Protein 7R0T (pdb70)

Organism: NCBI:txid1298530

B-factor: mean 62.27, std 11.86, range [32.21, 149.88]

InterPro domains:
  IPR001098 DNA-directed DNA polymerase, family A, palm domain [PF00476] (301-713)
  IPR001098 DNA-directed DNA polymerase, family A, palm domain [SM00482] (461-692)
  IPR002298 DNA polymerase A [PR00868] (421-443)
  IPR002298 DNA polymerase A [PR00868] (475-498)
  IPR002298 DNA polymerase A [PR00868] (505-518)
  IPR002298 DNA polymerase A [PR00868] (573-584)
  IPR002298 DNA polymerase A [PR00868] (645-661)
  IPR002298 DNA polymerase A [PR00868] (675-688)
  IPR002298 DNA polymerase A [PTHR10133] (17-724)
  IPR002562 3'-5' exonuclease domain [PF01612] (9-146)
  IPR002562 3'-5' exonuclease domain [SM00474] (3-210)
  IPR012337 Ribonuclease H-like superfamily [SSF53098] (7-282)
  IPR036397 Ribonuclease H superfamily [G3DSA:3.30.420.10] (2-286)
  IPR043502 DNA/RNA polymerase superfamily [SSF56672] (268-709)

Structure (mmCIF, N/CA/C/O backbone):
data_7R0T
#
_entry.id   7R0T
#
_cell.length_a   42.279
_cell.length_b   54.11
_cell.length_c   171.732
_cell.angle_alpha   90
_cell.angle_beta   90
_cell.angle_gamma   90
#
_symmetry.space_group_name_H-M   'P 21 2 21'
#
loop_
_entity.id
_entity.type
_entity.pdbx_description
1 polymer 'Exonuclease ExnV1'
2 non-polymer "THYMIDINE-5'-PHOSPHATE"
3 non-polymer 'MAGNESIUM ION'
4 non-polymer 'TERBIUM(III) ION'
5 non-polymer 'CHLORIDE ION'
6 water water
#
loop_
_atom_site.group_PDB
_atom_site.id
_atom_site.type_symbol
_atom_site.label_atom_id
_atom_site.label_alt_id
_atom_site.label_comp_id
_atom_site.label_asym_id
_atom_site.label_entity_id
_atom_site.label_seq_id
_atom_site.pdbx_PDB_ins_code
_atom_site.Cartn_x
_atom_site.Cartn_y
_atom_site.Cartn_z
_atom_site.occupancy
_atom_site.B_iso_or_equiv
_atom_site.auth_seq_id
_atom_site.auth_comp_id
_atom_site.auth_asym_id
_atom_site.auth_atom_id
_atom_site.pdbx_PDB_model_num
ATOM 1 N N . HIS A 1 1 ? 13.96 25.893 130.802 1 83.76 0 HIS A N 1
ATOM 2 C CA . HIS A 1 1 ? 13.047 25.13 131.645 1 84.38 0 HIS A CA 1
ATOM 3 C C . HIS A 1 1 ? 12.338 23.977 130.893 1 84.89 0 HIS A C 1
ATOM 4 O O . HIS A 1 1 ? 12.332 23.941 129.662 1 85.14 0 HIS A O 1
ATOM 6 N N . HIS A 1 2 ? 11.76 23.023 131.643 1 84.58 1 HIS A N 1
ATOM 7 C CA . HIS A 1 2 ? 11.072 21.879 131.059 1 84.65 1 HIS A CA 1
ATOM 8 C C . HIS A 1 2 ? 9.937 21.435 131.973 1 84.19 1 HIS A C 1
ATOM 9 O O . HIS A 1 2 ? 10.167 21.265 133.156 1 83.99 1 HIS A O 1
ATOM 11 N N . HIS A 1 3 ? 8.72 21.243 131.44 1 83.97 2 HIS A N 1
ATOM 12 C CA . HIS A 1 3 ? 7.608 20.748 132.252 1 83.97 2 HIS A CA 1
ATOM 13 C C . HIS A 1 3 ? 7.415 19.251 131.936 1 83.45 2 HIS A C 1
ATOM 14 O O . HIS A 1 3 ? 7.168 18.889 130.781 1 83.24 2 HIS A O 1
ATOM 16 N N . HIS A 1 4 ? 7.585 18.383 132.942 1 82.76 3 HIS A N 1
ATOM 17 C CA . HIS A 1 4 ? 7.433 16.946 132.731 1 82.63 3 HIS A CA 1
ATOM 18 C C . HIS A 1 4 ? 6.395 16.354 133.69 1 82.88 3 HIS A C 1
ATOM 19 O O . HIS A 1 4 ? 6.701 16.108 134.865 1 83.67 3 HIS A O 1
ATOM 21 N N . HIS A 1 5 ? 5.148 16.175 133.193 1 81.93 4 HIS A N 1
ATOM 22 C CA . HIS A 1 5 ? 4.003 15.615 133.93 1 81.08 4 HIS A CA 1
ATOM 23 C C . HIS A 1 5 ? 3.663 16.342 135.254 1 79.75 4 HIS A C 1
ATOM 24 O O . HIS A 1 5 ? 3.802 15.754 136.341 1 80.76 4 HIS A O 1
ATOM 26 N N . HIS A 1 6 ? 3.219 17.621 135.165 1 77.07 5 HIS A N 1
ATOM 27 C CA . HIS A 1 6 ? 2.817 18.439 136.329 1 74.42 5 HIS A CA 1
ATOM 28 C C . HIS A 1 6 ? 3.975 19.096 137.094 1 71.16 5 HIS A C 1
ATOM 29 O O . HIS A 1 6 ? 3.712 19.981 137.9 1 72.04 5 HIS A O 1
ATOM 31 N N . ARG A 1 7 ? 5.229 18.692 136.86 1 67.35 6 ARG A N 1
ATOM 32 C CA . ARG A 1 7 ? 6.372 19.292 137.536 1 64.16 6 ARG A CA 1
ATOM 33 C C . ARG A 1 7 ? 7.185 20.184 136.615 1 61.94 6 ARG A C 1
ATOM 34 O O . ARG A 1 7 ? 7.548 19.776 135.527 1 61.83 6 ARG A O 1
ATOM 42 N N . GLN A 1 8 ? 7.503 21.385 137.067 1 60.2 7 GLN A N 1
ATOM 43 C CA . GLN A 1 8 ? 8.278 22.349 136.297 1 58.96 7 GLN A CA 1
ATOM 44 C C . GLN A 1 8 ? 9.746 22.327 136.767 1 57.14 7 GLN A C 1
ATOM 45 O O . GLN A 1 8 ? 10.035 22.589 137.939 1 57.43 7 GLN A O 1
ATOM 51 N N . TYR A 1 9 ? 10.665 21.954 135.865 1 54.77 8 TYR A N 1
ATOM 52 C CA . TYR A 1 9 ? 12.098 21.841 136.135 1 52.94 8 TYR A CA 1
ATOM 53 C C . TYR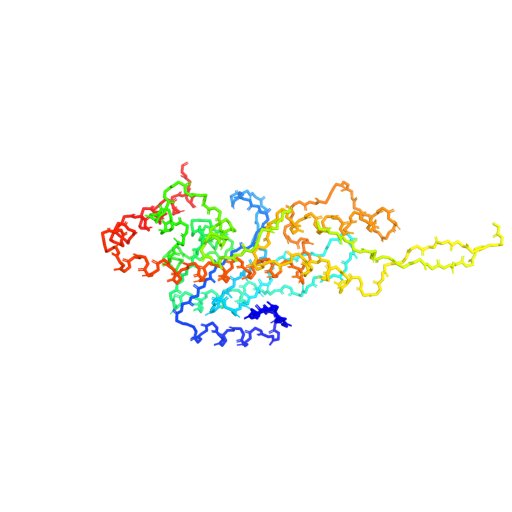 A 1 9 ? 12.808 23.014 135.554 1 52.12 8 TYR A C 1
ATOM 54 O O . TYR A 1 9 ? 12.768 23.197 134.331 1 52.6 8 TYR A O 1
ATOM 63 N N . ASN A 1 10 ? 13.45 23.823 136.39 1 51.02 9 ASN A N 1
ATOM 64 C CA . ASN A 1 10 ? 14.157 24.995 135.873 1 51.33 9 ASN A CA 1
ATOM 65 C C . ASN A 1 10 ? 15.649 24.885 136.042 1 51.93 9 ASN A C 1
ATOM 66 O O . ASN A 1 10 ? 16.129 24.688 137.158 1 52.18 9 ASN A O 1
ATOM 71 N N . LEU A 1 11 ? 16.39 25.064 134.942 1 52.02 10 LEU A N 1
ATOM 72 C CA . LEU A 1 11 ? 17.842 25.077 134.974 1 51.96 10 LEU A CA 1
ATOM 73 C C . LEU A 1 11 ? 18.266 26.54 135.016 1 51.87 10 LEU A C 1
ATOM 74 O O . LEU A 1 11 ? 17.974 27.291 134.095 1 51.34 10 LEU A O 1
ATOM 79 N N . VAL A 1 12 ? 18.863 26.964 136.143 1 51.94 11 VAL A N 1
ATOM 80 C CA . VAL A 1 12 ? 19.248 28.354 136.316 1 52.05 11 VAL A CA 1
ATOM 81 C C . VAL A 1 12 ? 20.543 28.727 135.601 1 52.91 11 VAL A C 1
ATOM 82 O O . VAL A 1 12 ? 21.539 28.018 135.699 1 54.5 11 VAL A O 1
ATOM 86 N N . THR A 1 13 ? 20.535 29.85 134.925 1 51.88 12 THR A N 1
ATOM 87 C CA . THR A 1 13 ? 21.695 30.412 134.265 1 52.9 12 THR A CA 1
ATOM 88 C C . THR A 1 13 ? 21.9 31.824 134.815 1 55.3 12 THR A C 1
ATOM 89 O O . THR A 1 13 ? 21.007 32.349 135.478 1 55.75 12 THR A O 1
ATOM 93 N N . ARG A 1 14 ? 23.011 32.501 134.468 1 57.24 13 ARG A N 1
ATOM 94 C CA . ARG A 1 14 ? 23.247 33.871 134.928 1 59.98 13 ARG A CA 1
ATOM 95 C C . ARG A 1 14 ? 22.08 34.794 134.516 1 59.84 13 ARG A C 1
ATOM 96 O O . ARG A 1 14 ? 21.617 35.586 135.326 1 60.13 13 ARG A O 1
ATOM 104 N N . GLU A 1 15 ? 21.526 34.57 133.305 1 59.55 14 GLU A N 1
ATOM 105 C CA . GLU A 1 15 ? 20.378 35.297 132.776 1 59.3 14 GLU A CA 1
ATOM 106 C C . GLU A 1 15 ? 19.072 35.04 133.557 1 56.89 14 GLU A C 1
ATOM 107 O O . GLU A 1 15 ? 18.338 35.987 133.855 1 56.99 14 GLU A O 1
ATOM 113 N N . SER A 1 16 ? 18.773 33.773 133.865 1 54.54 15 SER A N 1
ATOM 114 C CA . SER A 1 16 ? 17.537 33.428 134.544 1 53.73 15 SER A CA 1
ATOM 115 C C . SER A 1 16 ? 17.602 33.46 136.086 1 53.38 15 SER A C 1
ATOM 116 O O . SER A 1 16 ? 16.567 33.269 136.735 1 53.41 15 SER A O 1
ATOM 119 N N . LEU A 1 17 ? 18.791 33.732 136.665 1 52.49 16 LEU A N 1
ATOM 120 C CA . LEU A 1 17 ? 18.989 33.79 138.112 1 52.01 16 LEU A CA 1
ATOM 121 C C . LEU A 1 17 ? 18.052 34.788 138.804 1 52.39 16 LEU A C 1
ATOM 122 O O . LEU A 1 17 ? 17.411 34.384 139.769 1 52.69 16 LEU A O 1
ATOM 127 N N . PRO A 1 18 ? 17.851 36.043 138.318 1 52.3 17 PRO A N 1
ATOM 128 C CA . PRO A 1 18 ? 16.897 36.937 138.998 1 52.19 17 PRO A CA 1
ATOM 129 C C . PRO A 1 18 ? 15.453 36.41 139.072 1 53.23 17 PRO A C 1
ATOM 130 O O . PRO A 1 18 ? 14.79 36.678 140.064 1 54.59 17 PRO A O 1
ATOM 134 N N . GLN A 1 19 ? 14.986 35.604 138.097 1 52.96 18 GLN A N 1
ATOM 135 C CA . GLN A 1 19 ? 13.636 35.024 138.163 1 52.65 18 GLN A CA 1
ATOM 136 C C . GLN A 1 19 ? 13.575 33.937 139.219 1 51.56 18 GLN A C 1
ATOM 137 O O . GLN A 1 19 ? 12.6 33.872 139.96 1 51.56 18 GLN A O 1
ATOM 143 N N . ALA A 1 20 ? 14.637 33.117 139.327 1 51.12 19 ALA A N 1
ATOM 144 C CA . ALA A 1 20 ? 14.758 32.052 140.329 1 50.68 19 ALA A CA 1
ATOM 145 C C . ALA A 1 20 ? 14.749 32.682 141.712 1 51.15 19 ALA A C 1
ATOM 146 O O . ALA A 1 20 ? 14.031 32.212 142.59 1 51.11 19 ALA A O 1
ATOM 148 N N . LEU A 1 21 ? 15.461 33.806 141.893 1 52.02 20 LEU A N 1
ATOM 149 C CA . LEU A 1 21 ? 15.451 34.513 143.182 1 53.08 20 LEU A CA 1
ATOM 150 C C . LEU A 1 21 ? 14.052 35.062 143.504 1 53.43 20 LEU A C 1
ATOM 151 O O . LEU A 1 21 ? 13.631 35.017 144.657 1 53.1 20 LEU A O 1
ATOM 156 N N . ARG A 1 22 ? 13.314 35.527 142.481 1 53.97 21 ARG A N 1
ATOM 157 C CA . ARG A 1 22 ? 11.943 36.036 142.666 1 54.66 21 ARG A CA 1
ATOM 158 C C . ARG A 1 22 ? 10.99 34.923 143.119 1 55.49 21 ARG A C 1
ATOM 159 O O . ARG A 1 22 ? 10.132 35.166 143.963 1 57.36 21 ARG A O 1
ATOM 167 N N . ARG A 1 23 ? 11.165 33.703 142.605 1 54.42 22 ARG A N 1
ATOM 168 C CA . ARG A 1 23 ? 10.323 32.582 142.996 1 54.26 22 ARG A CA 1
ATOM 169 C C . ARG A 1 23 ? 10.653 32.049 144.402 1 54.15 22 ARG A C 1
ATOM 170 O O . ARG A 1 23 ? 9.743 31.659 145.139 1 53.84 22 ARG A O 1
ATOM 178 N N . ILE A 1 24 ? 11.936 32.047 144.779 1 54.07 23 ILE A N 1
ATOM 179 C CA . ILE A 1 24 ? 12.348 31.634 146.118 1 54.35 23 ILE A CA 1
ATOM 180 C C . ILE A 1 24 ? 11.828 32.651 147.123 1 54.79 23 ILE A C 1
ATOM 181 O O . ILE A 1 24 ? 11.19 32.279 148.099 1 54.49 23 ILE A O 1
ATOM 186 N N . GLU A 1 25 ? 12.04 33.939 146.84 1 55.43 24 GLU A N 1
ATOM 187 C CA . GLU A 1 25 ? 11.594 35.05 147.672 1 56.71 24 GLU A CA 1
ATOM 188 C C . GLU A 1 25 ? 10.084 35.002 147.937 1 58.26 24 GLU A C 1
ATOM 189 O O . GLU A 1 25 ? 9.628 35.399 149.007 1 59.44 24 GLU A O 1
ATOM 195 N N . GLU A 1 26 ? 9.306 34.506 146.973 1 58.75 25 GLU A N 1
ATOM 196 C CA . GLU A 1 26 ? 7.852 34.392 147.089 1 59.51 25 GLU A CA 1
ATOM 197 C C . GLU A 1 26 ? 7.393 33.171 147.909 1 59.51 25 GLU A C 1
ATOM 198 O O . GLU A 1 26 ? 6.24 33.125 148.319 1 59.91 25 GLU A O 1
ATOM 204 N N . ALA A 1 27 ? 8.267 32.183 148.128 1 58.76 26 ALA A N 1
ATOM 205 C CA . ALA A 1 27 ? 7.892 30.961 148.837 1 58.58 26 ALA A CA 1
ATOM 206 C C . ALA A 1 27 ? 7.953 31.036 150.37 1 59.02 26 ALA A C 1
ATOM 207 O O . ALA A 1 27 ? 8.878 31.612 150.941 1 58.99 26 ALA A O 1
ATOM 209 N N . LYS A 1 28 ? 6.944 30.465 151.029 1 59.26 27 LYS A N 1
ATOM 210 C CA . LYS A 1 28 ? 6.904 30.388 152.489 1 60.08 27 LYS A CA 1
ATOM 211 C C . LYS A 1 28 ? 7.676 29.156 153.004 1 58.87 27 LYS A C 1
ATOM 212 O O . LYS 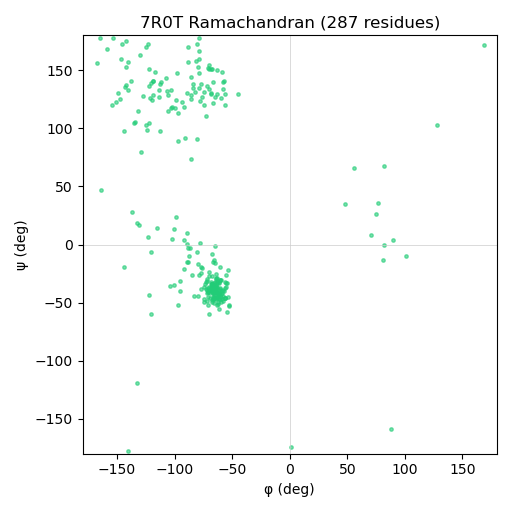A 1 28 ? 8.184 29.175 154.115 1 59.34 27 LYS A O 1
ATOM 218 N N . ARG A 1 29 ? 7.796 28.103 152.192 1 57.92 28 ARG A N 1
ATOM 219 C CA . ARG A 1 29 ? 8.536 26.908 152.577 1 57.09 28 ARG A CA 1
ATOM 220 C C . ARG A 1 29 ? 9.304 26.398 151.385 1 55.02 28 ARG A C 1
ATOM 221 O O . ARG A 1 29 ? 8.742 26.315 150.29 1 55.26 28 ARG A O 1
ATOM 229 N N . ILE A 1 30 ? 10.589 26.069 151.572 1 52.91 29 ILE A N 1
ATOM 230 C CA . ILE A 1 30 ? 11.393 25.534 150.47 1 52 29 ILE A CA 1
ATOM 231 C C . ILE A 1 30 ? 12.119 24.251 150.904 1 51.37 29 ILE A C 1
ATOM 232 O O . ILE A 1 30 ? 12.234 23.962 152.091 1 51.71 29 ILE A O 1
ATOM 237 N N . ALA A 1 31 ? 12.588 23.483 149.936 1 50.21 30 ALA A N 1
ATOM 238 C CA . ALA A 1 31 ? 13.375 22.316 150.184 1 50.3 30 ALA A CA 1
ATOM 239 C C . ALA A 1 31 ? 14.736 22.524 149.528 1 51.04 30 ALA A C 1
ATOM 240 O O . ALA A 1 31 ? 14.838 23.119 148.458 1 51.8 30 ALA A O 1
ATOM 242 N N . LEU A 1 32 ? 15.788 22.09 150.211 1 51.14 31 LEU A N 1
ATOM 243 C CA . LEU A 1 32 ? 17.15 22.189 149.729 1 50.77 31 LEU A CA 1
ATOM 244 C C . LEU A 1 32 ? 17.742 20.806 149.645 1 50.31 31 LEU A C 1
ATOM 245 O O . LEU A 1 32 ? 17.582 19.981 150.554 1 49.62 31 LEU A O 1
ATOM 250 N N . ASP A 1 33 ? 18.481 20.582 148.562 1 49.59 32 ASP A N 1
ATOM 251 C CA . ASP A 1 33 ? 19.196 19.355 148.343 1 49.48 32 ASP A CA 1
ATOM 252 C C . ASP A 1 33 ? 20.525 19.693 147.69 1 50.5 32 ASP A C 1
ATOM 253 O O . ASP A 1 33 ? 20.577 20.517 146.784 1 50.67 32 ASP A O 1
ATOM 258 N N . THR A 1 34 ? 21.603 19.053 148.136 1 50.99 33 THR A N 1
ATOM 259 C CA . THR A 1 34 ? 22.91 19.297 147.553 1 50.93 33 THR A CA 1
ATOM 260 C C . THR A 1 34 ? 23.358 18.149 146.729 1 51.63 33 THR A C 1
ATOM 261 O O . THR A 1 34 ? 23.118 16.988 147.078 1 53.04 33 THR A O 1
ATOM 265 N N . GLU A 1 35 ? 24.031 18.471 145.629 1 50.14 34 GLU A N 1
ATOM 266 C CA . GLU A 1 35 ? 24.643 17.491 144.775 1 49.44 34 GLU A CA 1
ATOM 267 C C . GLU A 1 35 ? 26.135 17.714 144.894 1 49.2 34 GLU A C 1
ATOM 268 O O . GLU A 1 35 ? 26.588 18.854 144.925 1 48.21 34 GLU A O 1
ATOM 274 N N . THR A 1 36 ? 26.884 16.627 145.095 1 49.75 35 THR A N 1
ATOM 275 C CA . THR A 1 36 ? 28.305 16.681 145.425 1 50.76 35 THR A CA 1
ATOM 276 C C . THR A 1 36 ? 29.135 15.573 144.7 1 52.51 35 THR A C 1
ATOM 277 O O . THR A 1 36 ? 28.578 14.793 143.924 1 52.71 35 THR A O 1
ATOM 281 N N . THR A 1 37 ? 30.466 15.503 144.985 1 53 36 THR A N 1
ATOM 282 C CA . THR A 1 37 ? 31.372 14.536 144.401 1 54.27 36 THR A CA 1
ATOM 283 C C . THR A 1 37 ? 31.478 13.225 145.186 1 54.82 36 THR A C 1
ATOM 284 O O . THR A 1 37 ? 32.258 12.37 144.785 1 55.32 36 THR A O 1
ATOM 288 N N . GLY A 1 38 ? 30.756 13.08 146.297 1 54.88 37 GLY A N 1
ATOM 289 C CA . GLY A 1 38 ? 30.827 11.865 147.097 1 55.39 37 GLY A CA 1
ATOM 290 C C . GLY A 1 38 ? 30.177 11.926 148.464 1 56.12 37 GLY A C 1
ATOM 291 O O . GLY A 1 38 ? 29.745 12.988 148.926 1 55.52 37 GLY A O 1
ATOM 292 N N . LEU A 1 39 ? 30.098 10.757 149.116 1 56.86 38 LEU A N 1
ATOM 293 C CA . LEU A 1 39 ? 29.486 10.613 150.428 1 58.5 38 LEU A CA 1
ATOM 294 C C . LEU A 1 39 ? 30.383 11.115 151.566 1 58.92 38 LEU A C 1
ATOM 295 O O . LEU A 1 39 ? 29.867 11.495 152.598 1 58.76 38 LEU A O 1
ATOM 300 N N . GLN A 1 40 ? 31.712 11.149 151.37 1 59.32 39 GLN A N 1
ATOM 301 C CA . GLN A 1 40 ? 32.631 11.634 152.395 1 60.13 39 GLN A CA 1
ATOM 302 C C . GLN A 1 40 ? 32.928 13.157 152.29 1 59.75 39 GLN A C 1
ATOM 303 O O . GLN A 1 40 ? 33.867 13.563 151.614 1 60.08 39 GLN A O 1
ATOM 309 N N . ILE A 1 41 ? 32.145 13.986 153.002 1 58.77 40 ILE A N 1
ATOM 310 C CA . ILE A 1 41 ? 32.281 15.449 153.047 1 58.59 40 ILE A CA 1
ATOM 311 C C . ILE A 1 41 ? 33.676 15.938 153.457 1 59.14 40 ILE A C 1
ATOM 312 O O . ILE A 1 41 ? 34.063 17.035 153.079 1 59.21 40 ILE A O 1
ATOM 317 N N . TYR A 1 42 ? 34.425 15.146 154.22 1 59.74 41 TYR A N 1
ATOM 318 C CA . TYR A 1 42 ? 35.719 15.584 154.743 1 61.16 41 TYR A CA 1
ATOM 319 C C . TYR A 1 42 ? 36.932 15.071 153.99 1 63.38 41 TYR A C 1
ATOM 320 O O . TYR A 1 42 ? 38.051 15.221 154.481 1 64.83 41 TYR A O 1
ATOM 329 N N . LEU A 1 43 ? 36.737 14.51 152.802 1 63.81 42 LEU A N 1
ATOM 330 C CA . LEU A 1 43 ? 37.855 14.054 152 1 64.7 42 LEU A CA 1
ATOM 331 C C . LEU A 1 43 ? 38.393 15.237 151.213 1 64.34 42 LEU A C 1
ATOM 332 O O . LEU A 1 43 ? 37.618 16.015 150.659 1 63.76 42 LEU A O 1
ATOM 337 N N . PRO A 1 44 ? 39.727 15.401 151.178 1 64.3 43 PRO A N 1
ATOM 338 C CA . PRO A 1 44 ? 40.329 16.464 150.369 1 63.79 43 PRO A CA 1
ATOM 339 C C . PRO A 1 44 ? 39.906 16.352 148.902 1 62.33 43 PRO A C 1
ATOM 340 O O . PRO A 1 44 ? 39.963 15.265 148.308 1 62.83 43 PRO A O 1
ATOM 344 N N . GLY A 1 45 ? 39.436 17.458 148.348 1 60.48 44 GLY A N 1
ATOM 345 C CA . GLY A 1 45 ? 38.955 17.454 146.971 1 59.82 44 GLY A CA 1
ATOM 346 C C . GLY A 1 45 ? 37.445 17.391 146.87 1 58.34 44 GLY A C 1
ATOM 347 O O . GLY A 1 45 ? 36.904 17.595 145.787 1 58.84 44 GLY A O 1
ATOM 348 N N . PHE A 1 46 ? 36.733 17.151 147.998 1 56.24 45 PHE A N 1
ATOM 349 C CA . PHE A 1 46 ? 35.267 17.127 148.019 1 54.62 45 PHE A CA 1
ATOM 350 C C . PHE A 1 46 ? 34.724 18.477 147.522 1 54.11 45 PHE A C 1
ATOM 351 O O . PHE A 1 46 ? 35.295 19.521 147.844 1 55.21 45 PHE A O 1
ATOM 359 N N . GLU A 1 47 ? 33.652 18.455 146.729 1 51.99 46 GLU A N 1
ATOM 360 C CA . GLU A 1 47 ? 33.08 19.684 146.231 1 50.38 46 GLU A CA 1
ATOM 361 C C . GLU A 1 47 ? 31.58 19.627 146.192 1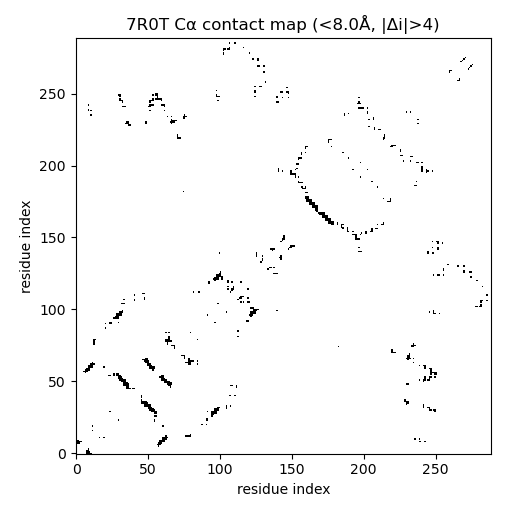 48.81 46 GLU A C 1
ATOM 362 O O . GLU A 1 47 ? 30.999 18.566 145.916 1 47.79 46 GLU A O 1
ATOM 368 N N . LEU A 1 48 ? 30.965 20.814 146.302 1 48.51 47 LEU A N 1
ATOM 369 C CA . LEU A 1 48 ? 29.546 21.007 146.043 1 49.08 47 LEU A CA 1
ATOM 370 C C . LEU A 1 48 ? 29.479 21.228 144.508 1 48.82 47 LEU A C 1
ATOM 371 O O . LEU A 1 48 ? 30.202 22.056 143.959 1 48.83 47 LEU A O 1
ATOM 376 N N . VAL A 1 49 ? 28.666 20.431 143.824 1 47.87 48 VAL A N 1
ATOM 377 C CA . VAL A 1 49 ? 28.508 20.429 142.384 1 46.89 48 VAL A CA 1
ATOM 378 C C . VAL A 1 49 ? 27.328 21.29 141.936 1 47.13 48 VAL A C 1
ATOM 379 O O . VAL A 1 49 ? 27.414 21.979 140.911 1 46.6 48 VAL A O 1
ATOM 383 N N . GLY A 1 50 ? 26.238 21.221 142.694 1 47.38 49 GLY A N 1
ATOM 384 C CA . GLY A 1 50 ? 25.005 21.927 142.382 1 47.99 49 GLY A CA 1
ATOM 385 C C . GLY A 1 50 ? 24.022 21.933 143.54 1 48.81 49 GLY A C 1
ATOM 386 O O . GLY A 1 50 ? 24.072 21.078 144.43 1 48.88 49 GLY A O 1
ATOM 387 N N . LEU A 1 51 ? 23.124 22.921 143.537 1 48.58 50 LEU A N 1
ATOM 388 C CA . LEU A 1 51 ? 22.132 23.081 144.576 1 48.66 50 LEU A CA 1
ATOM 389 C C . LEU A 1 51 ? 20.749 22.971 143.95 1 48.41 50 LEU A C 1
ATOM 390 O O . LEU A 1 51 ? 20.446 23.668 142.982 1 47.95 50 LEU A O 1
ATOM 395 N N . ALA A 1 52 ? 19.899 22.111 144.522 1 48.02 51 ALA A N 1
ATOM 396 C CA . ALA A 1 52 ? 18.519 21.985 144.085 1 48.09 51 ALA A CA 1
ATOM 397 C C . ALA A 1 52 ? 17.636 22.721 145.121 1 48.07 51 ALA A C 1
ATOM 398 O O . ALA A 1 52 ? 17.837 22.577 146.332 1 48.71 51 ALA A O 1
ATOM 400 N N . VAL A 1 53 ? 16.708 23.554 144.652 1 47.69 52 VAL A N 1
ATOM 401 C CA . VAL A 1 53 ? 15.814 24.317 145.532 1 48.09 52 VAL A CA 1
ATOM 402 C C . VAL A 1 53 ? 14.387 24.151 145.021 1 49.01 52 VAL A C 1
ATOM 403 O O . VAL A 1 53 ? 14.102 24.616 143.918 1 49.34 52 VAL A O 1
ATOM 407 N N . ALA A 1 54 ? 13.499 23.51 145.791 1 48.94 53 ALA A N 1
ATOM 408 C CA . ALA A 1 54 ? 12.106 23.356 145.369 1 49.36 53 ALA A CA 1
ATOM 409 C C . ALA A 1 54 ? 11.269 24.43 146.053 1 50.93 53 ALA A C 1
ATOM 410 O O . ALA A 1 54 ? 11.319 24.56 147.289 1 51.5 53 ALA A O 1
ATOM 412 N N . VAL A 1 55 ? 10.545 25.237 145.265 1 50.73 54 VAL A N 1
ATOM 413 C CA . VAL A 1 55 ? 9.682 26.268 145.849 1 51.01 54 VAL A CA 1
ATOM 414 C C . VAL A 1 55 ? 8.262 25.722 146.126 1 51.19 54 VAL A C 1
ATOM 415 O O . VAL A 1 55 ? 7.508 26.347 146.869 1 51.98 54 VAL A O 1
ATOM 419 N N . SER A 1 56 ? 7.914 24.556 145.545 1 50.74 55 SER A N 1
ATOM 420 C CA . SER A 1 56 ? 6.677 23.812 145.746 1 51.68 55 SER A CA 1
ATOM 421 C C . SER A 1 56 ? 6.92 22.326 145.3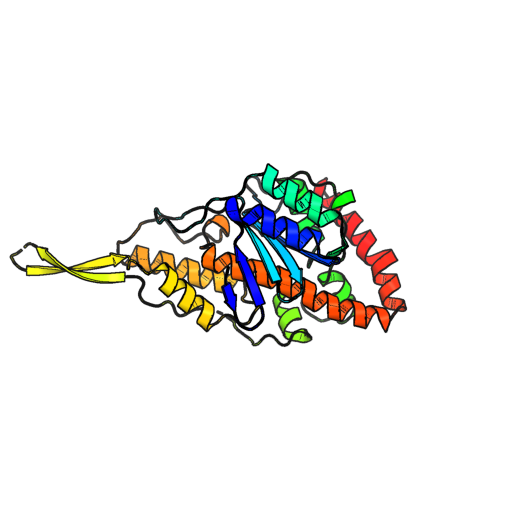38 1 53.13 55 SER A C 1
ATOM 422 O O . SER A 1 56 ? 7.953 22.018 144.724 1 53.19 55 SER A O 1
ATOM 425 N N . PRO A 1 57 ? 6.011 21.38 145.643 1 53.88 56 PRO A N 1
ATOM 426 C CA . PRO A 1 57 ? 6.202 19.999 145.141 1 54.96 56 PRO A CA 1
ATOM 427 C C . PRO A 1 57 ? 6.121 19.885 143.6 1 56.65 56 PRO A C 1
ATOM 428 O O . PRO A 1 57 ? 6.321 18.792 143.053 1 57.76 56 PRO A O 1
ATOM 432 N N . GLU A 1 58 ? 5.865 21.002 142.881 1 56.4 57 GLU A N 1
ATOM 433 C CA . GLU A 1 58 ? 5.823 20.968 141.421 1 56.74 57 GLU A CA 1
ATOM 434 C C . GLU A 1 58 ? 6.616 22.104 140.735 1 55.22 57 GLU A C 1
ATOM 435 O O . GLU A 1 58 ? 6.407 22.363 139.55 1 55.54 57 GLU A O 1
ATOM 441 N N . GLU A 1 59 ? 7.551 22.754 141.452 1 53.29 58 GLU A N 1
ATOM 442 C CA . GLU A 1 59 ? 8.35 23.845 140.858 1 51.28 58 GLU A CA 1
ATOM 443 C C . GLU A 1 59 ? 9.711 23.904 141.547 1 50.03 58 GLU A C 1
ATOM 444 O O . GLU A 1 59 ? 9.764 24.006 142.759 1 48.88 58 GLU A O 1
ATOM 450 N N . ALA A 1 60 ? 10.808 23.779 140.787 1 50.05 59 ALA A N 1
ATOM 451 C CA . ALA A 1 60 ? 12.152 23.771 141.384 1 50.01 59 ALA A CA 1
ATOM 452 C C . ALA A 1 60 ? 13.209 24.426 140.483 1 49.5 59 ALA A C 1
ATOM 453 O O . ALA A 1 60 ? 13.009 24.547 139.269 1 49.76 59 ALA A O 1
ATOM 455 N N . TYR A 1 61 ? 14.334 24.846 141.093 1 48.41 60 TYR A N 1
ATOM 456 C CA . TYR A 1 61 ? 15.44 25.537 140.46 1 47.66 60 TYR A CA 1
ATOM 457 C C . TYR A 1 61 ? 16.754 24.85 140.749 1 47.8 60 TYR A C 1
ATOM 458 O O . TYR A 1 61 ? 17.107 24.646 141.919 1 48.25 60 TYR A O 1
ATOM 467 N N . TYR A 1 62 ? 17.521 24.546 139.681 1 47.26 61 TYR A N 1
ATOM 468 C CA . TYR A 1 62 ? 18.811 23.894 139.841 1 46.9 61 TYR A CA 1
ATOM 469 C C . TYR A 1 62 ? 19.876 24.906 139.598 1 46.61 61 TYR A C 1
ATOM 470 O O . TYR A 1 62 ? 19.875 25.578 138.568 1 46.72 61 TYR A O 1
ATOM 479 N N . PHE A 1 63 ? 20.805 24.996 140.531 1 45.67 62 PHE A N 1
ATOM 480 C CA . PHE A 1 63 ? 21.889 25.953 140.437 1 45.46 62 PHE A CA 1
ATOM 481 C C . PHE A 1 63 ? 23.202 25.213 140.245 1 45.13 62 PHE A C 1
ATOM 482 O O . PHE A 1 63 ? 23.786 24.767 141.236 1 44.31 62 PHE A O 1
ATOM 490 N N . PRO A 1 64 ? 23.673 25.092 138.974 1 44.72 63 PRO A N 1
ATOM 491 C CA . PRO A 1 64 ? 24.952 24.414 138.722 1 44.68 63 PRO A CA 1
ATOM 492 C C . PRO A 1 64 ? 26.099 25.269 139.245 1 45.8 63 PRO A C 1
ATOM 493 O O . PRO A 1 64 ? 26.101 26.485 139.032 1 46.47 63 PRO A O 1
ATOM 497 N N . TYR A 1 65 ? 27.044 24.644 139.976 1 45.92 64 TYR A N 1
ATOM 498 C CA . TYR A 1 65 ? 28.155 25.322 140.619 1 46.88 64 TYR A CA 1
ATOM 499 C C . TYR A 1 65 ? 29.535 24.819 140.2 1 48.32 64 TYR A C 1
ATOM 500 O O . TYR A 1 65 ? 30.431 25.637 139.969 1 48.44 64 TYR A O 1
ATOM 509 N N . ALA A 1 66 ? 29.719 23.482 140.099 1 48.85 65 ALA A N 1
ATOM 510 C CA . ALA A 1 66 ? 31.018 22.895 139.72 1 49.1 65 ALA A CA 1
ATOM 511 C C . ALA A 1 66 ? 30.922 21.751 138.716 1 49.7 65 ALA A C 1
ATOM 512 O O . ALA A 1 66 ? 31.764 20.841 138.726 1 49.97 65 ALA A O 1
ATOM 514 N N . HIS A 1 67 ? 29.887 21.763 137.872 1 49.64 66 HIS A N 1
ATOM 515 C CA . HIS A 1 67 ? 29.754 20.754 136.828 1 49.64 66 HIS A CA 1
ATOM 516 C C . HIS A 1 67 ? 30.849 20.937 135.792 1 49.99 66 HIS A C 1
ATOM 517 O O . HIS A 1 67 ? 31.385 22.033 135.624 1 49.52 66 HIS A O 1
ATOM 524 N N . ARG A 1 68 ? 31.243 19.848 135.15 1 51.24 67 ARG A N 1
ATOM 525 C CA . ARG A 1 68 ? 32.306 19.88 134.151 1 53.34 67 ARG A CA 1
ATOM 526 C C . ARG A 1 68 ? 31.998 18.961 132.956 1 53.67 67 ARG A C 1
ATOM 527 O O . ARG A 1 68 ? 31.257 17.975 133.086 1 54.02 67 ARG A O 1
ATOM 535 N N . ASP A 1 69 ? 32.63 19.258 131.818 1 53.33 68 ASP A N 1
ATOM 536 C CA . ASP A 1 69 ? 32.533 18.491 130.589 1 53.81 68 ASP A CA 1
ATOM 537 C C . ASP A 1 69 ? 33.551 17.356 130.609 1 54.28 68 ASP A C 1
ATOM 538 O O . ASP A 1 69 ? 34.728 17.626 130.82 1 54.94 68 ASP A O 1
ATOM 543 N N . PHE A 1 70 ? 33.119 16.108 130.352 1 54.04 69 PHE A N 1
ATOM 544 C CA . PHE A 1 70 ? 33.987 14.931 130.311 1 55.21 69 PHE A CA 1
ATOM 545 C C . PHE A 1 70 ? 34.416 14.523 128.894 1 56.53 69 PHE A C 1
ATOM 546 O O . PHE A 1 70 ? 33.662 14.674 127.926 1 56.4 69 PHE A O 1
ATOM 554 N N . ALA A 1 71 ? 35.631 13.971 128.796 1 57.25 70 ALA A N 1
ATOM 555 C CA . ALA A 1 71 ? 36.257 13.398 127.613 1 57.89 70 ALA A CA 1
ATOM 556 C C . ALA A 1 71 ? 36.188 14.247 126.342 1 58.29 70 ALA A C 1
ATOM 557 O O . ALA A 1 71 ? 36.109 13.709 125.226 1 58.12 70 ALA A O 1
ATOM 559 N N . GLY A 1 72 ? 36.256 15.565 126.511 1 57.61 71 GLY A N 1
ATOM 560 C CA . GLY A 1 72 ? 36.281 16.476 125.377 1 56.94 71 GLY A CA 1
ATOM 561 C C . GLY A 1 72 ? 34.946 16.82 124.748 1 56.2 71 GLY A C 1
ATOM 562 O O . GLY A 1 72 ? 34.91 17.563 123.759 1 56.01 71 GLY A O 1
ATOM 563 N N . LEU A 1 73 ? 33.842 16.253 125.272 1 55.17 72 LEU A N 1
ATOM 564 C CA . LEU A 1 73 ? 32.518 16.61 124.781 1 54.38 72 LEU A CA 1
ATOM 565 C C . LEU A 1 73 ? 32.113 17.964 125.397 1 54.21 72 LEU A C 1
ATOM 566 O O . LEU A 1 73 ? 32.686 18.398 126.384 1 52.98 72 LEU A O 1
ATOM 571 N N . ARG A 1 74 ? 31.165 18.646 124.773 1 54.61 73 ARG A N 1
ATOM 572 C CA . ARG A 1 74 ? 30.706 19.951 125.209 1 55.26 73 ARG A CA 1
ATOM 573 C C . ARG A 1 74 ? 29.21 19.821 125.45 1 53.53 73 ARG A C 1
ATOM 574 O O . ARG A 1 74 ? 28.441 19.756 124.489 1 53.79 73 ARG A O 1
ATOM 582 N N . TYR A 1 75 ? 28.799 19.754 126.711 1 51.5 74 TYR A N 1
ATOM 583 C CA . TYR A 1 75 ? 27.396 19.564 127.021 1 50.43 74 TYR A CA 1
ATOM 584 C C . TYR A 1 75 ? 26.934 20.31 128.264 1 50.5 74 TYR A C 1
ATOM 585 O O . TYR A 1 75 ? 25.732 20.514 128.408 1 51.32 74 TYR A O 1
ATOM 594 N N . GLN A 1 76 ? 27.849 20.716 129.15 1 49.72 75 GLN A N 1
ATOM 595 C CA . GLN A 1 76 ? 27.459 21.396 130.367 1 50.65 75 GLN A CA 1
ATOM 596 C C . GLN A 1 76 ? 27.132 22.839 130.165 1 52.21 75 GLN A C 1
ATOM 597 O O . GLN A 1 76 ? 27.759 23.516 129.35 1 51.52 75 GLN A O 1
ATOM 603 N N . PRO A 1 77 ? 26.186 23.365 130.969 1 52.93 76 PRO A N 1
ATOM 604 C CA . PRO A 1 77 ? 25.934 24.806 130.91 1 53.09 76 PRO A CA 1
ATOM 605 C C . PRO A 1 77 ? 27.023 25.516 131.714 1 53.4 76 PRO A C 1
ATOM 606 O O . PRO A 1 77 ? 27.927 24.89 132.284 1 53.06 76 PRO A O 1
ATOM 610 N N . GLU A 1 78 ? 26.967 26.84 131.717 1 54.05 77 GLU A N 1
ATOM 611 C CA . GLU A 1 78 ? 27.918 27.642 132.449 1 54.99 77 GLU A CA 1
ATOM 612 C C . GLU A 1 78 ? 27.572 27.535 133.937 1 55.24 77 GLU A C 1
ATOM 613 O O . GLU A 1 78 ? 26.397 27.647 134.322 1 55.99 77 GLU A O 1
ATOM 619 N N . ASN A 1 79 ? 28.579 27.257 134.761 1 53.85 78 ASN A N 1
ATOM 620 C CA . ASN A 1 79 ? 28.392 27.187 136.191 1 53.43 78 ASN A CA 1
ATOM 621 C C . ASN A 1 79 ? 28.157 28.618 136.731 1 55.43 78 ASN A C 1
ATOM 622 O O . ASN A 1 79 ? 28.631 29.613 136.144 1 56.08 78 ASN A O 1
ATOM 627 N N . LEU A 1 80 ? 27.412 28.714 137.859 1 55.13 79 LEU A N 1
ATOM 628 C CA . LEU A 1 80 ? 27.141 29.965 138.539 1 55.28 79 LEU A CA 1
ATOM 629 C C . LEU A 1 80 ? 28.279 30.195 139.54 1 56.51 79 LEU A C 1
ATOM 630 O O . LEU A 1 80 ? 28.981 29.251 139.939 1 57.04 79 LEU A O 1
ATOM 635 N N . SER A 1 81 ? 28.492 31.453 139.913 1 56.56 80 SER A N 1
ATOM 636 C CA . SER A 1 81 ? 29.576 31.807 140.81 1 57 80 SER A CA 1
ATOM 637 C C . SER A 1 81 ? 29.246 31.513 142.262 1 57.76 80 SER A C 1
ATOM 638 O O . SER A 1 81 ? 28.091 31.287 142.605 1 58.56 80 SER A O 1
ATOM 641 N N . ARG A 1 82 ? 30.261 31.536 143.127 1 57.7 81 ARG A N 1
ATOM 642 C CA . ARG A 1 82 ? 30.116 31.379 144.558 1 57.86 81 ARG A CA 1
ATOM 643 C C . ARG A 1 82 ? 29.186 32.468 145.125 1 58.5 81 ARG A C 1
ATOM 644 O O . ARG A 1 82 ? 28.348 32.179 145.983 1 59.09 81 ARG A O 1
ATOM 652 N N . GLU A 1 83 ? 29.335 33.711 144.641 1 58.48 82 GLU A N 1
ATOM 653 C CA . GLU A 1 83 ? 28.532 34.866 145.062 1 59.1 82 GLU A CA 1
ATOM 654 C C . GLU A 1 83 ? 27.053 34.656 144.698 1 57.96 82 GLU A C 1
ATOM 655 O O . GLU A 1 83 ? 26.184 34.933 145.528 1 58.46 82 GLU A O 1
ATOM 661 N N . ASP A 1 84 ? 26.778 34.12 143.488 1 56.15 83 ASP A N 1
ATOM 662 C CA . ASP A 1 84 ? 25.428 33.794 143.031 1 55.78 83 ASP A CA 1
ATOM 663 C C . ASP A 1 84 ? 24.784 32.767 143.995 1 54.86 83 ASP A C 1
ATOM 664 O O . ASP A 1 84 ? 23.658 32.98 144.449 1 54.55 83 ASP A O 1
ATOM 669 N N . LEU A 1 85 ? 25.505 31.669 144.323 1 53.71 84 LEU A N 1
ATOM 670 C CA . LEU A 1 85 ? 24.965 30.655 145.208 1 53.61 84 LEU A CA 1
ATOM 671 C C . LEU A 1 85 ? 24.785 31.163 146.631 1 53.9 84 LEU A C 1
ATOM 672 O O . LEU A 1 85 ? 23.799 30.813 147.271 1 53.45 84 LEU A O 1
ATOM 677 N N . LEU A 1 86 ? 25.673 32.055 147.093 1 54.41 85 LEU A N 1
ATOM 678 C CA . LEU A 1 86 ? 25.512 32.673 148.401 1 55.17 85 LEU A CA 1
ATOM 679 C C . LEU A 1 86 ? 24.313 33.652 148.398 1 54.91 85 LEU A C 1
ATOM 680 O O . LEU A 1 86 ? 23.707 33.844 149.447 1 54.98 85 LEU A O 1
ATOM 685 N N . ARG A 1 87 ? 23.947 34.248 147.235 1 54.35 86 ARG A N 1
ATOM 686 C CA . ARG A 1 87 ? 22.758 35.111 147.179 1 54.75 86 ARG A CA 1
ATOM 687 C C . ARG A 1 87 ? 21.524 34.199 147.317 1 53.59 86 ARG A C 1
ATOM 688 O O . ARG A 1 87 ? 20.629 34.462 148.135 1 52.88 86 ARG A O 1
ATOM 696 N N . VAL A 1 88 ? 21.516 33.06 146.57 1 52.41 87 VAL A N 1
ATOM 697 C CA . VAL A 1 88 ? 20.471 32.036 146.673 1 51.16 87 VAL A CA 1
ATOM 698 C C . VAL A 1 88 ? 20.293 31.593 148.141 1 50.72 87 VAL A C 1
ATOM 699 O O . VAL A 1 88 ? 19.194 31.693 148.672 1 50.46 87 VAL A O 1
ATOM 703 N N . LEU A 1 89 ? 21.39 31.218 148.817 1 50.57 88 LEU A N 1
ATOM 704 C CA . LEU A 1 89 ? 21.319 30.724 150.195 1 50.99 88 LEU A CA 1
ATOM 705 C C . LEU A 1 89 ? 20.932 31.781 151.204 1 52.33 88 LEU A C 1
ATOM 706 O O . LEU A 1 89 ? 20.111 31.489 152.046 1 53.07 88 LEU A O 1
ATOM 711 N N . GLU A 1 90 ? 21.333 33.04 151.027 1 53.06 89 GLU A N 1
ATOM 712 C CA . GLU A 1 90 ? 20.895 34.141 151.905 1 53.8 89 GLU A CA 1
ATOM 713 C C . GLU A 1 90 ? 19.359 34.227 151.854 1 54.04 89 GLU A C 1
ATOM 714 O O . GLU A 1 90 ? 18.705 34.161 152.884 1 54.3 89 GLU A O 1
ATOM 720 N N . LEU A 1 91 ? 18.802 34.196 150.636 1 54.45 90 LEU A N 1
ATOM 721 C CA . LEU A 1 91 ? 17.37 34.234 150.391 1 55.03 90 LEU A CA 1
ATOM 722 C C . LEU A 1 91 ? 16.655 33.004 150.888 1 54.9 90 LEU A C 1
ATOM 723 O O . LEU A 1 91 ? 15.662 33.137 151.597 1 55.81 90 LEU A O 1
ATOM 728 N N . ALA A 1 92 ? 17.178 31.8 150.59 1 53.46 91 ALA A N 1
ATOM 729 C CA . ALA A 1 92 ? 16.597 30.547 151.058 1 52.64 91 ALA A CA 1
ATOM 730 C C . ALA A 1 92 ? 16.415 30.524 152.585 1 53.27 91 ALA A C 1
ATOM 731 O O . ALA A 1 92 ? 15.342 30.143 153.063 1 53.68 91 ALA A O 1
ATOM 733 N N . PHE A 1 93 ? 17.439 30.964 153.353 1 52.92 92 PHE A N 1
ATOM 734 C CA . PHE A 1 93 ? 17.354 30.855 154.806 1 53.72 92 PHE A CA 1
ATOM 735 C C . PHE A 1 93 ? 16.482 31.93 155.452 1 55.72 92 PHE A C 1
ATOM 736 O O . PHE A 1 93 ? 16.311 31.871 156.651 1 56.34 92 PHE A O 1
ATOM 744 N N . GLN A 1 94 ? 15.854 32.842 154.675 1 57.13 93 GLN A N 1
ATOM 745 C CA . GLN A 1 94 ? 14.926 33.818 155.2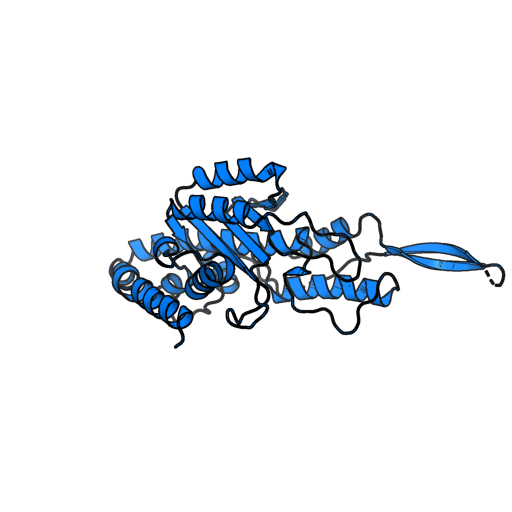7 1 59.13 93 GLN A CA 1
ATOM 746 C C . GLN A 1 94 ? 13.479 33.296 155.337 1 59.75 93 GLN A C 1
ATOM 747 O O . GLN A 1 94 ? 12.578 34.074 155.661 1 60.76 93 GLN A O 1
ATOM 753 N N . ARG A 1 95 ? 13.265 31.993 155.058 1 58.38 94 ARG A N 1
ATOM 754 C CA . ARG A 1 95 ? 11.975 31.299 155.079 1 57.66 94 ARG A CA 1
ATOM 755 C C . ARG A 1 95 ? 12.165 29.877 155.647 1 57.4 94 ARG A C 1
ATOM 756 O O . ARG A 1 95 ? 13.295 29.502 155.947 1 57.61 94 ARG A O 1
ATOM 764 N N . SER A 1 96 ? 11.084 29.102 155.841 1 57.16 95 SER A N 1
ATOM 765 C CA . SER A 1 96 ? 11.215 27.753 156.408 1 57.73 95 SER A CA 1
ATOM 766 C C . SER A 1 96 ? 11.927 26.798 155.431 1 57.12 95 SER A C 1
ATOM 767 O O . SER A 1 96 ? 11.551 26.726 154.267 1 57.83 95 SER A O 1
ATOM 770 N N . VAL A 1 97 ? 12.958 26.079 155.9 1 55.84 96 VAL A N 1
ATOM 771 C CA . VAL A 1 97 ? 13.698 25.148 155.039 1 55.11 96 VAL A CA 1
ATOM 772 C C . VAL A 1 97 ? 13.498 23.684 155.446 1 54.6 96 VAL A C 1
ATOM 773 O O . VAL A 1 97 ? 13.533 23.353 156.625 1 54.7 96 VAL A O 1
ATOM 777 N N . VAL A 1 98 ? 13.319 22.808 154.464 1 54.34 97 VAL A N 1
ATOM 778 C CA . VAL A 1 98 ? 13.166 21.372 154.662 1 54.6 97 VAL A CA 1
ATOM 779 C C . VAL A 1 98 ? 14.25 20.643 153.874 1 53.9 97 VAL A C 1
ATOM 780 O O . VAL A 1 98 ? 14.499 2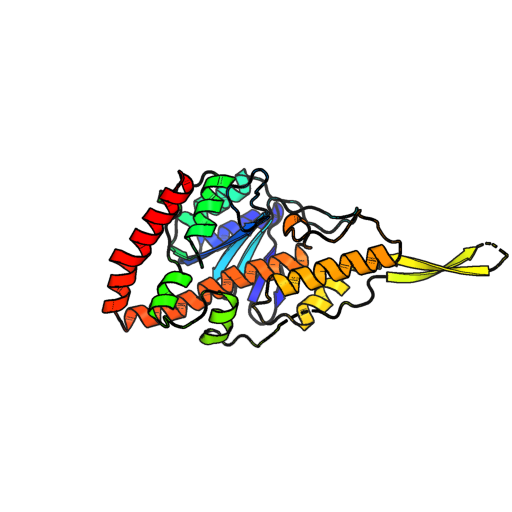0.953 152.701 1 54.43 97 VAL A O 1
ATOM 784 N N . TYR A 1 99 ? 14.858 19.655 154.494 1 52.19 98 TYR A N 1
ATOM 785 C CA . TYR A 1 99 ? 15.856 18.793 153.879 1 51.2 98 TYR A CA 1
ATOM 786 C C . TYR A 1 99 ? 15.398 17.334 154.044 1 50.1 98 TYR A C 1
ATOM 787 O O . TYR A 1 99 ? 14.472 17.043 154.789 1 50.55 98 TYR A O 1
ATOM 796 N N . HIS A 1 100 ? 16.067 16.418 153.372 1 48.89 99 HIS A N 1
ATOM 797 C CA . HIS A 1 100 ? 15.916 14.995 153.61 1 48.22 99 HIS A CA 1
ATOM 798 C C . HIS A 1 100 ? 17.351 14.657 153.859 1 49.52 99 HIS A C 1
ATOM 799 O O . HIS A 1 100 ? 18.118 14.6 152.895 1 50.59 99 HIS A O 1
ATOM 806 N N . ASN A 1 101 ? 17.711 14.482 155.131 1 49.3 100 ASN A N 1
ATOM 807 C CA . ASN A 1 101 ? 19.05 14.237 155.664 1 50.01 100 ASN A CA 1
ATOM 808 C C . ASN A 1 101 ? 19.795 15.575 155.788 1 50.07 100 ASN A C 1
ATOM 809 O O . ASN A 1 101 ? 20.756 15.848 155.068 1 49.75 100 ASN A O 1
ATOM 814 N N . ALA A 1 102 ? 19.323 16.408 156.704 1 50.04 101 ALA A N 1
ATOM 815 C CA . ALA A 1 102 ? 19.866 17.729 156.965 1 50.67 101 ALA A CA 1
ATOM 816 C C . ALA A 1 102 ? 21.298 17.678 157.477 1 51.73 101 ALA A C 1
ATOM 817 O O . ALA A 1 102 ? 22.05 18.608 157.228 1 52.59 101 ALA A O 1
ATOM 819 N N . ALA A 1 103 ? 21.694 16.596 158.167 1 51.42 102 ALA A N 1
ATOM 820 C CA . ALA A 1 103 ? 23.056 16.451 158.678 1 51.88 102 ALA A CA 1
ATOM 821 C C . ALA A 1 103 ? 24.054 16.445 157.524 1 52.3 102 ALA A C 1
ATOM 822 O O . ALA A 1 103 ? 25.109 17.05 157.635 1 53.22 102 ALA A O 1
ATOM 824 N N . TYR A 1 104 ? 23.714 15.803 156.402 1 51.48 103 TYR A N 1
ATOM 825 C CA . TYR A 1 104 ? 24.572 15.807 155.223 1 50.11 103 TYR A CA 1
ATOM 826 C C . TYR A 1 104 ? 24.602 17.2 154.551 1 48.44 103 TYR A C 1
ATOM 827 O O . TYR A 1 104 ? 25.666 17.787 154.421 1 48.95 103 TYR A O 1
ATOM 836 N N . ASP A 1 105 ? 23.459 17.704 154.11 1 46.65 104 ASP A N 1
ATOM 837 C CA . ASP A 1 105 ? 23.357 18.98 153.407 1 45.88 104 ASP A CA 1
ATOM 838 C C . ASP A 1 105 ? 23.941 20.16 154.182 1 46.22 104 ASP A C 1
ATOM 839 O O . ASP A 1 105 ? 24.703 20.927 153.606 1 46.63 104 ASP A O 1
ATOM 844 N N . ARG A 1 106 ? 23.623 20.288 155.488 1 45.52 105 ARG A N 1
ATOM 845 C CA . ARG A 1 106 ? 24.132 21.371 156.322 1 45.88 105 ARG A CA 1
ATOM 846 C C . ARG A 1 106 ? 25.641 21.283 156.528 1 46.61 105 ARG A C 1
ATOM 847 O O . ARG A 1 106 ? 26.295 22.318 156.563 1 46.45 105 ARG A O 1
ATOM 855 N N . GLN A 1 107 ? 26.208 20.065 156.611 1 47.28 106 GLN A N 1
ATOM 856 C CA . GLN A 1 107 ? 27.664 19.896 156.695 1 48.17 106 GLN A CA 1
ATOM 857 C C . GLN A 1 107 ? 28.318 20.203 155.33 1 49.44 106 GLN A C 1
ATOM 858 O O . GLN A 1 107 ? 29.432 20.718 155.273 1 50.24 106 GLN A O 1
ATOM 864 N N . VAL A 1 108 ? 27.621 19.917 154.23 1 49.59 107 VAL A N 1
ATOM 865 C CA . VAL A 1 108 ? 28.118 20.245 152.896 1 50.38 107 VAL A CA 1
ATOM 866 C C . VAL A 1 108 ? 28.185 21.792 152.779 1 51.66 107 VAL A C 1
ATOM 867 O O . VAL A 1 108 ? 29.226 22.342 152.434 1 52.1 107 VAL A O 1
ATOM 871 N N . LEU A 1 109 ? 27.094 22.471 153.132 1 51.88 108 LEU A N 1
ATOM 872 C CA . LEU A 1 109 ? 27.002 23.918 153.013 1 52.81 108 LEU A CA 1
ATOM 873 C C . LEU A 1 109 ? 28 24.661 153.883 1 54.32 108 LEU A C 1
ATOM 874 O O . LEU A 1 109 ? 28.513 25.696 153.469 1 54.94 108 LEU A O 1
ATOM 879 N N . TYR A 1 110 ? 28.329 24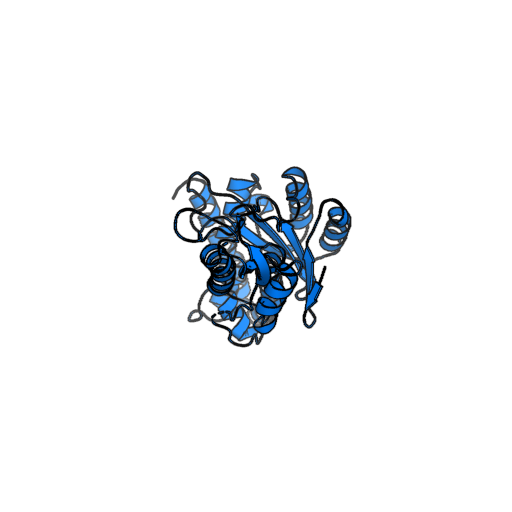.108 155.034 1 54.78 109 TYR A N 1
ATOM 880 C CA . TYR A 1 110 ? 29.3 24.707 155.932 1 56.19 109 TYR A CA 1
ATOM 881 C C . TYR A 1 110 ? 30.716 24.526 155.387 1 57.32 109 TYR A C 1
ATOM 882 O O . TYR A 1 110 ? 31.472 25.496 155.312 1 57.86 109 TYR A O 1
ATOM 891 N N . ARG A 1 111 ? 31.065 23.294 154.998 1 56.99 110 ARG A N 1
ATOM 892 C CA . ARG A 1 111 ? 32.384 22.94 154.481 1 57.11 110 ARG A CA 1
ATOM 893 C C . ARG A 1 111 ? 32.724 23.622 153.148 1 55.14 110 ARG A C 1
ATOM 894 O O . ARG A 1 111 ? 33.86 24.047 152.952 1 54.9 110 ARG A O 1
ATOM 902 N N . THR A 1 112 ? 31.756 23.718 152.231 1 53.99 111 THR A N 1
ATOM 903 C CA . THR A 1 112 ? 32.013 24.256 150.901 1 53.42 111 THR A CA 1
ATOM 904 C C . THR A 1 112 ? 31.699 25.759 150.722 1 53.94 111 THR A C 1
ATOM 905 O O . THR A 1 112 ? 32.362 26.415 149.915 1 53.85 111 THR A O 1
ATOM 909 N N . LEU A 1 113 ? 30.703 26.302 151.438 1 53.92 112 LEU A N 1
ATOM 910 C CA . LEU A 1 113 ? 30.343 27.715 151.313 1 54.32 112 LEU A CA 1
ATOM 911 C C . LEU A 1 113 ? 30.456 28.518 152.618 1 55.47 112 LEU A C 1
ATOM 912 O O . LEU A 1 113 ? 30.259 29.729 152.607 1 55.83 112 LEU A O 1
ATOM 917 N N . GLY A 1 114 ? 30.737 27.851 153.736 1 55.59 113 GLY A N 1
ATOM 918 C CA . GLY A 1 114 ? 30.883 28.518 155.013 1 55.68 113 GLY A CA 1
ATOM 919 C C . GLY A 1 114 ? 29.583 28.969 155.639 1 56.27 113 GLY A C 1
ATOM 920 O O . GLY A 1 114 ? 29.574 29.91 156.444 1 56.85 113 GLY A O 1
ATOM 921 N N . ILE A 1 115 ? 28.48 28.295 155.308 1 56.04 114 ILE A N 1
ATOM 922 C CA . ILE A 1 115 ? 27.181 28.661 155.881 1 55.89 114 ILE A CA 1
ATOM 923 C C . ILE A 1 115 ? 27.061 28.217 157.316 1 54.78 114 ILE A C 1
ATOM 924 O O . ILE A 1 115 ? 27.171 27.029 157.595 1 55.05 114 ILE A O 1
ATOM 929 N N . PRO A 1 116 ? 26.862 29.156 158.252 1 53.76 115 PRO A N 1
ATOM 930 C CA . PRO A 1 116 ? 26.777 28.762 159.669 1 54.21 115 PRO A CA 1
ATOM 931 C C . PRO A 1 116 ? 25.659 27.771 159.939 1 54.7 115 PRO A C 1
ATOM 932 O O . PRO A 1 116 ? 24.645 27.764 159.231 1 54.94 115 PRO A O 1
ATOM 936 N N . PHE A 1 117 ? 25.874 26.899 160.91 1 54.6 116 PHE A N 1
ATOM 937 C CA . PHE A 1 117 ? 24.84 25.947 161.3 1 55.41 116 PHE A CA 1
ATOM 938 C C . PHE A 1 117 ? 23.61 26.678 161.883 1 55.8 116 PHE A C 1
ATOM 939 O O . PHE A 1 117 ? 22.5 26.178 161.763 1 55.24 116 PHE A O 1
ATOM 947 N N . GLU A 1 118 ? 23.802 27.885 162.437 1 57.16 117 GLU A N 1
ATOM 948 C CA . GLU A 1 118 ? 22.733 28.714 162.967 1 59.63 117 GLU A CA 1
ATOM 949 C C . GLU A 1 118 ? 21.736 29.088 161.862 1 59.88 117 GLU A C 1
ATOM 950 O O . GLU A 1 118 ? 20.528 29.015 162.098 1 60.42 117 GLU A O 1
ATOM 956 N N . ARG A 1 119 ? 22.22 29.457 160.66 1 59.33 118 ARG A N 1
ATOM 957 C CA . ARG A 1 119 ? 21.332 29.789 159.543 1 59.92 118 ARG A CA 1
ATOM 958 C C . ARG A 1 119 ? 20.757 28.533 158.9 1 59.47 118 ARG A C 1
ATOM 959 O O . ARG A 1 119 ? 19.592 28.535 158.503 1 59.27 118 ARG A O 1
ATOM 967 N N . SER A 1 120 ? 21.596 27.47 158.788 1 58.84 119 SER A N 1
ATOM 968 C CA . SER A 1 120 ? 21.32 26.149 158.182 1 58.43 119 SER A CA 1
ATOM 969 C C . SER A 1 120 ? 20.121 25.387 158.726 1 57.36 119 SER A C 1
ATOM 970 O O . SER A 1 120 ? 19.499 24.635 157.983 1 57.96 119 SER A O 1
ATOM 973 N N . TYR A 1 121 ? 19.876 25.479 160.028 1 55.78 120 TYR A N 1
ATOM 974 C CA . TYR A 1 121 ? 18.84 24.724 160.74 1 54.72 120 TYR A CA 1
ATOM 975 C C . TYR A 1 121 ? 17.508 24.687 160.044 1 52.74 120 TYR A C 1
ATOM 976 O O . TYR A 1 121 ? 16.959 25.73 159.663 1 52.93 120 TYR A O 1
ATOM 985 N N . GLY A 1 122 ? 16.992 23.486 159.902 1 50.41 121 GLY A N 1
ATOM 986 C CA . GLY A 1 122 ? 15.707 23.3 159.277 1 49.78 121 GLY A CA 1
ATOM 987 C C . GLY A 1 122 ? 15.149 21.927 159.53 1 49.92 121 GLY A C 1
ATOM 988 O O . GLY A 1 122 ? 15.807 21.064 160.136 1 50.34 121 GLY A O 1
ATOM 989 N N . ASN A 1 123 ? 13.926 21.718 159.009 1 48.81 122 ASN A N 1
ATOM 990 C CA . ASN A 1 123 ? 13.194 20.47 159.106 1 47.31 122 ASN A CA 1
ATOM 991 C C . ASN A 1 123 ? 13.837 19.361 158.306 1 47.42 122 ASN A C 1
ATOM 992 O O . ASN A 1 123 ? 14.487 19.639 157.313 1 48.24 122 ASN A O 1
ATOM 997 N N . ASP A 1 124 ? 13.666 18.113 158.729 1 47.46 123 ASP A N 1
ATOM 998 C CA . ASP A 1 124 ? 14.271 16.977 158.055 1 49.15 123 ASP A CA 1
ATOM 999 C C . ASP A 1 124 ? 13.271 15.85 157.886 1 50.68 123 ASP A C 1
ATOM 1000 O O . ASP A 1 124 ? 13.038 15.123 158.847 1 50.99 123 ASP A O 1
ATOM 1005 N N . THR A 1 125 ? 12.76 15.636 156.646 1 51.43 124 THR A N 1
ATOM 1006 C CA . THR A 1 125 ? 11.797 14.565 156.349 1 52.17 124 THR A CA 1
ATOM 1007 C C . THR A 1 125 ? 12.315 13.169 156.746 1 52.64 124 THR A C 1
ATOM 1008 O O . THR A 1 125 ? 11.512 12.322 157.126 1 53.07 124 THR A O 1
ATOM 1012 N N . MET A 1 126 ? 13.636 12.925 156.671 1 52.26 125 MET A N 1
ATOM 1013 C CA . MET A 1 126 ? 14.182 11.622 157.037 1 53.08 125 MET A CA 1
ATOM 1014 C C . MET A 1 126 ? 13.984 11.333 158.557 1 54.3 125 MET A C 1
ATOM 1015 O O . MET A 1 126 ? 13.764 10.187 158.948 1 54.88 125 MET A O 1
ATOM 1020 N N . ILE A 1 127 ? 14.035 12.37 159.401 1 54.72 126 ILE A N 1
ATOM 1021 C CA . ILE A 1 127 ? 13.846 12.192 160.841 1 56.59 126 ILE A CA 1
ATOM 1022 C C . ILE A 1 127 ? 12.359 12.064 161.186 1 57.74 126 ILE A C 1
ATOM 1023 O O . ILE A 1 127 ? 11.982 11.239 162.035 1 58.69 126 ILE A O 1
ATOM 1028 N N . ALA A 1 128 ? 11.528 12.932 160.591 1 57.33 127 ALA A N 1
ATOM 1029 C CA . ALA A 1 128 ? 10.107 12.921 160.892 1 57.41 127 ALA A CA 1
ATOM 1030 C C . ALA A 1 128 ? 9.418 11.658 160.373 1 57.92 127 ALA A C 1
ATOM 1031 O O . ALA A 1 128 ? 8.555 11.124 161.069 1 58.08 127 ALA A O 1
ATOM 1033 N N . LEU A 1 129 ? 9.83 11.152 159.191 1 57.61 128 LEU A N 1
ATOM 1034 C CA . LEU A 1 129 ? 9.273 9.931 158.608 1 58.41 128 LEU A CA 1
ATOM 1035 C C . LEU A 1 129 ? 9.723 8.677 159.37 1 60.33 128 LEU A C 1
ATOM 1036 O O . LEU A 1 129 ? 8.954 7.716 159.475 1 60.92 128 LEU A O 1
ATOM 1041 N N . HIS A 1 130 ? 10.916 8.705 159.983 1 61.23 129 HIS A N 1
ATOM 1042 C CA . HIS A 1 130 ? 11.342 7.607 160.85 1 62.87 129 HIS A CA 1
ATOM 1043 C C . HIS A 1 130 ? 10.378 7.51 162.086 1 63.97 129 HIS A C 1
ATOM 1044 O O . HIS A 1 130 ? 10.132 6.414 162.579 1 63.88 129 HIS A O 1
ATOM 1051 N N . LEU A 1 131 ? 9.773 8.631 162.529 1 64.39 130 LEU A N 1
ATOM 1052 C CA . LEU A 1 131 ? 8.782 8.581 163.628 1 65.42 130 LEU A CA 1
ATOM 1053 C C . LEU A 1 131 ? 7.406 8.069 163.165 1 66.83 130 LEU A C 1
ATOM 1054 O O . LEU A 1 131 ? 6.592 7.681 164.01 1 67.47 130 LEU A O 1
ATOM 1059 N N . MET A 1 132 ? 7.133 8.113 161.835 1 67.26 131 MET A N 1
ATOM 1060 C CA . MET A 1 132 ? 5.911 7.599 161.222 1 68.18 131 MET A CA 1
ATOM 1061 C C . MET A 1 132 ? 6.048 6.071 160.99 1 68.55 131 MET A C 1
ATOM 1062 O O . MET A 1 132 ? 5.133 5.303 161.298 1 68.79 131 MET A O 1
ATOM 1067 N N . ASP A 1 133 ? 7.199 5.633 160.473 1 68.09 132 ASP A N 1
ATOM 1068 C CA . ASP A 1 133 ? 7.448 4.203 160.276 1 68.07 132 ASP A CA 1
ATOM 1069 C C . ASP A 1 133 ? 8.908 3.881 160.537 1 68.19 132 ASP A C 1
ATOM 1070 O O . ASP A 1 133 ? 9.759 4.046 159.656 1 68.59 132 ASP A O 1
ATOM 1075 N N . GLU A 1 134 ? 9.179 3.409 161.75 1 67.51 133 GLU A N 1
ATOM 1076 C CA . GLU A 1 134 ? 10.5 3.034 162.233 1 68.01 133 GLU A CA 1
ATOM 1077 C C . GLU A 1 134 ? 11.161 1.909 161.435 1 67.7 133 GLU A C 1
ATOM 1078 O O . GLU A 1 134 ? 12.388 1.901 161.314 1 68.09 133 GLU A O 1
ATOM 1084 N N . ASN A 1 135 ? 10.365 0.994 160.862 1 66.68 134 ASN A N 1
ATOM 1085 C CA . ASN A 1 135 ? 10.924 -0.084 160.062 1 67.06 134 ASN A CA 1
ATOM 1086 C C . ASN A 1 135 ? 11.135 0.281 158.583 1 66.34 134 ASN A C 1
ATOM 1087 O O . ASN A 1 135 ? 11.669 -0.531 157.844 1 67.31 134 ASN A O 1
ATOM 1092 N N . HIS A 1 136 ? 10.753 1.49 158.146 1 64.46 135 HIS A N 1
ATOM 1093 C CA . HIS A 1 136 ? 10.924 1.885 156.751 1 63.08 135 HIS A CA 1
ATOM 1094 C C . HIS A 1 136 ? 12.384 2.322 156.452 1 62.33 135 HIS A C 1
ATOM 1095 O O . HIS A 1 136 ? 13.068 2.81 157.357 1 62.98 135 HIS A O 1
ATOM 1102 N N . SER A 1 137 ? 12.843 2.173 155.178 1 60.49 136 SER A N 1
ATOM 1103 C CA . SER A 1 137 ? 14.171 2.593 154.714 1 59.72 136 SER A CA 1
ATOM 1104 C C . SER A 1 137 ? 14.302 4.115 154.851 1 60.41 136 SER A C 1
ATOM 1105 O O . SER A 1 137 ? 13.297 4.821 154.753 1 60.72 136 SER A O 1
ATOM 1108 N N . ASN A 1 138 ? 15.523 4.631 155.08 1 60.28 137 ASN A N 1
ATOM 1109 C CA . ASN A 1 138 ? 15.719 6.083 155.166 1 60.54 137 ASN A CA 1
ATOM 1110 C C . ASN A 1 138 ? 15.82 6.759 153.78 1 59.75 137 ASN A C 1
ATOM 1111 O O . ASN A 1 138 ? 15.844 7.987 153.684 1 59.19 137 ASN A O 1
ATOM 1116 N N . SER A 1 139 ? 15.86 5.962 152.71 1 59.21 138 SER A N 1
ATOM 1117 C CA . SER A 1 139 ? 15.965 6.462 151.352 1 58.75 138 SER A CA 1
ATOM 1118 C C . SER A 1 139 ? 14.813 7.397 151.01 1 58.49 138 SER A C 1
ATOM 1119 O O . SER A 1 139 ? 13.659 7.098 151.315 1 59.22 138 SER A O 1
ATOM 1122 N N . LEU A 1 140 ? 15.132 8.537 150.407 1 57.03 139 LEU A N 1
ATOM 1123 C CA . LEU A 1 140 ? 14.117 9.474 149.962 1 56.39 139 LEU A CA 1
ATOM 1124 C C . LEU A 1 140 ? 13.342 8.846 148.781 1 56.23 139 LEU A C 1
ATOM 1125 O O . LEU A 1 140 ? 12.126 9.007 148.711 1 56.15 139 LEU A O 1
ATOM 1130 N N . LYS A 1 141 ? 14.025 8.109 147.88 1 56.41 140 LYS A N 1
ATOM 1131 C CA . LYS A 1 141 ? 13.333 7.512 146.726 1 57.68 140 LYS A CA 1
ATOM 1132 C C . LYS A 1 141 ? 12.319 6.488 147.18 1 59.69 140 LYS A C 1
ATOM 1133 O O . LYS A 1 141 ? 11.22 6.428 146.625 1 60.75 140 LYS A O 1
ATOM 1139 N N . GLU A 1 142 ? 12.689 5.688 148.193 1 59.98 141 GLU A N 1
ATOM 1140 C CA . GLU A 1 142 ? 11.873 4.644 148.781 1 60.92 141 GLU A CA 1
ATOM 1141 C C . GLU A 1 142 ? 10.68 5.246 149.525 1 61.18 141 GLU A C 1
ATOM 1142 O O . GLU A 1 142 ? 9.591 4.69 149.461 1 61.95 141 GLU A O 1
ATOM 1148 N N . TRP A 1 143 ? 10.87 6.371 150.238 1 60.15 142 TRP A N 1
ATOM 1149 C CA . TRP A 1 143 ? 9.741 7.031 150.921 1 59.23 142 TRP A CA 1
ATOM 1150 C C . TRP A 1 143 ? 8.805 7.709 149.895 1 58.83 142 TRP A C 1
ATOM 1151 O O . TRP A 1 143 ? 7.593 7.774 150.105 1 59.11 142 TRP A O 1
ATOM 1162 N N . SER A 1 144 ? 9.361 8.184 148.783 1 58.23 143 SER A N 1
ATOM 1163 C CA . SER A 1 144 ? 8.577 8.8 147.713 1 59.03 143 SER A CA 1
ATOM 1164 C C . SER A 1 144 ? 7.629 7.765 147.108 1 60.31 143 SER A C 1
ATOM 1165 O O . SER A 1 144 ? 6.462 8.064 146.908 1 60.17 143 SER A O 1
ATOM 1168 N N . LYS A 1 145 ? 8.099 6.526 146.913 1 61.41 144 LYS A N 1
ATOM 1169 C CA . LYS A 1 145 ? 7.25 5.441 146.418 1 62.84 144 LYS A CA 1
ATOM 1170 C C . LYS A 1 145 ? 6.152 5.096 147.373 1 63.93 144 LYS A C 1
ATOM 1171 O O . LYS A 1 145 ? 5.059 4.802 146.937 1 65.27 144 LYS A O 1
ATOM 1177 N N . THR A 1 146 ? 6.423 5.136 148.667 1 63.89 145 THR A N 1
ATOM 1178 C CA . THR A 1 146 ? 5.461 4.793 149.704 1 64.1 145 THR A CA 1
ATOM 1179 C C . THR A 1 146 ? 4.359 5.825 149.888 1 64.82 145 THR A C 1
ATOM 1180 O O . THR A 1 146 ? 3.193 5.443 149.955 1 65.74 145 THR A O 1
AT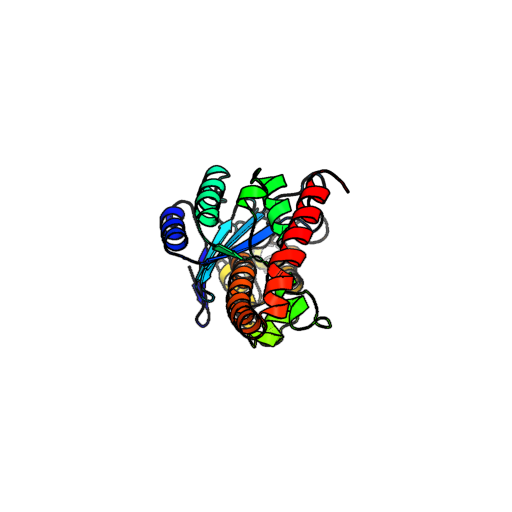OM 1184 N N . LEU A 1 147 ? 4.707 7.116 150.003 1 64.28 146 LEU A N 1
ATOM 1185 C CA . LEU A 1 147 ? 3.699 8.134 150.27 1 64.52 146 LEU A CA 1
ATOM 1186 C C . LEU A 1 147 ? 3.239 8.921 149.073 1 65.74 146 LEU A C 1
ATOM 1187 O O . LEU A 1 147 ? 2.079 9.323 149.035 1 66.19 146 LEU A O 1
ATOM 1192 N N . LEU A 1 148 ? 4.131 9.191 148.128 1 66.15 147 LEU A N 1
ATOM 1193 C CA . LEU A 1 148 ? 3.781 9.971 146.945 1 67.2 147 LEU A CA 1
ATOM 1194 C C . LEU A 1 148 ? 3.233 9.139 145.782 1 69.52 147 LEU A C 1
ATOM 1195 O O . LEU A 1 148 ? 2.671 9.701 144.848 1 70.62 147 LEU A O 1
ATOM 1200 N N . GLY A 1 149 ? 3.405 7.826 145.826 1 70.26 148 GLY A N 1
ATOM 1201 C CA . GLY A 1 149 ? 2.909 6.948 144.781 1 71.47 148 GLY A CA 1
ATOM 1202 C C . GLY A 1 149 ? 3.739 6.959 143.518 1 73.35 148 GLY A C 1
ATOM 1203 O O . GLY A 1 149 ? 3.185 6.852 142.412 1 74.16 148 GLY A O 1
ATOM 1204 N N . LEU A 1 150 ? 5.073 7.082 143.654 1 73.92 149 LEU A N 1
ATOM 1205 C CA . LEU A 1 150 ? 5.927 7.035 142.467 1 75.16 149 LEU A CA 1
ATOM 1206 C C . LEU A 1 150 ? 6.056 5.579 142.021 1 77.8 149 LEU A C 1
ATOM 1207 O O . LEU A 1 150 ? 6.179 4.676 142.856 1 77.92 149 LEU A O 1
ATOM 1212 N N . GLU A 1 151 ? 5.99 5.345 140.712 1 79.73 150 GLU A N 1
ATOM 1213 C CA . GLU A 1 151 ? 6.096 3.994 140.164 1 82.02 150 GLU A CA 1
ATOM 1214 C C . GLU A 1 151 ? 7.527 3.445 140.304 1 83.21 150 GLU A C 1
ATOM 1215 O O . GLU A 1 151 ? 8.47 4.228 140.344 1 83.24 150 GLU A O 1
ATOM 1221 N N . GLU A 1 152 ? 7.699 2.112 140.351 1 83.9 151 GLU A N 1
ATOM 1222 C CA . GLU A 1 152 ? 9.036 1.516 140.442 1 85 151 GLU A CA 1
ATOM 1223 C C . GLU A 1 152 ? 9.852 1.635 139.133 1 85.73 151 GLU A C 1
ATOM 1224 O O . GLU A 1 152 ? 9.33 1.4 138.049 1 85.52 151 GLU A O 1
ATOM 1230 N N . SER A 1 153 ? 11.137 2 139.256 1 86.28 152 SER A N 1
ATOM 1231 C CA . SER A 1 153 ? 12.097 2.116 138.153 1 87.28 152 SER A CA 1
ATOM 1232 C C . SER A 1 153 ? 13.475 1.742 138.737 1 88.44 152 SER A C 1
ATOM 1233 O O . SER A 1 153 ? 13.862 2.27 139.79 1 89.03 152 SER A O 1
ATOM 1236 N N . MET A 1 154 ? 14.166 0.767 138.122 1 88.59 153 MET A N 1
ATOM 1237 C CA . MET A 1 154 ? 15.455 0.29 138.632 1 89.38 153 MET A CA 1
ATOM 1238 C C . MET A 1 154 ? 16.526 0.229 137.549 1 89.9 153 MET A C 1
ATOM 1239 O O . MET A 1 154 ? 17.665 -0.137 137.841 1 90.01 153 MET A O 1
ATOM 1244 N N . PRO A 1 157 ? 18.96 1.742 131.776 1 85.47 157 PRO A N 1
ATOM 1245 C CA . PRO A 1 157 ? 18.331 2.719 130.871 1 85.92 157 PRO A CA 1
ATOM 1246 C C . PRO A 1 157 ? 18.713 2.422 129.428 1 86.71 157 PRO A C 1
ATOM 1247 O O . PRO A 1 157 ? 19.903 2.425 129.114 1 87.27 157 PRO A O 1
ATOM 1251 N N . GLU A 1 158 ? 17.728 2.148 128.55 1 86.62 158 GLU A N 1
ATOM 1252 C CA . GLU A 1 158 ? 18.046 1.761 127.168 1 87.24 158 GLU A CA 1
ATOM 1253 C C . GLU A 1 158 ? 18.386 2.917 126.211 1 86.25 158 GLU A C 1
ATOM 1254 O O . GLU A 1 158 ? 17.528 3.453 125.501 1 86.76 158 GLU A O 1
ATOM 1260 N N . LEU A 1 159 ? 19.686 3.216 126.15 1 84.37 159 LEU A N 1
ATOM 1261 C CA . LEU A 1 159 ? 20.296 4.269 125.357 1 82.66 159 LEU A CA 1
ATOM 1262 C C . LEU A 1 159 ? 20.125 4.065 123.857 1 80.28 159 LEU A C 1
ATOM 1263 O O . LEU A 1 159 ? 20.432 2.992 123.337 1 80.82 159 LEU A O 1
ATOM 1268 N N . PRO A 1 160 ? 19.658 5.094 123.131 1 77.49 160 PRO A N 1
ATOM 1269 C CA . PRO A 1 160 ? 19.588 4.975 121.665 1 75.52 160 PRO A CA 1
ATOM 1270 C C . PRO A 1 160 ? 20.966 5.241 121.035 1 72.93 160 PRO A C 1
ATOM 1271 O O . PRO A 1 160 ? 21.918 5.634 121.738 1 73.06 160 PRO A O 1
ATOM 1275 N N . SER A 1 161 ? 21.104 5.011 119.709 1 70.59 161 SER A N 1
ATOM 1276 C CA . SER A 1 161 ? 22.379 5.275 119.054 1 68.54 161 SER A CA 1
ATOM 1277 C C . SER A 1 161 ? 22.648 6.775 119.07 1 65.36 161 SER A C 1
ATOM 1278 O O . SER A 1 161 ? 21.797 7.575 118.681 1 64.85 161 SER A O 1
ATOM 1281 N N . LEU A 1 162 ? 23.77 7.151 119.657 1 63.19 162 LEU A N 1
ATOM 1282 C CA . LEU A 1 162 ? 24.185 8.548 119.701 1 61.47 162 LEU A CA 1
ATOM 1283 C C . LEU A 1 162 ? 25.098 8.89 118.486 1 60.17 162 LEU A C 1
ATOM 1284 O O . LEU A 1 162 ? 25.577 10.007 118.392 1 58.65 162 LEU A O 1
ATOM 1289 N N . THR A 1 163 ? 25.32 7.926 117.552 1 60.84 163 THR A N 1
ATOM 1290 C CA . THR A 1 163 ? 26.137 8.14 116.381 1 61.91 163 THR A CA 1
ATOM 1291 C C . THR A 1 163 ? 25.361 7.872 115.103 1 63.7 163 THR A C 1
ATOM 1292 O O . THR A 1 163 ? 24.479 7.018 115.046 1 64.58 163 THR A O 1
ATOM 1296 N N . ASP A 1 164 ? 25.748 8.567 114.059 1 63.96 164 ASP A N 1
ATOM 1297 C CA . ASP A 1 164 ? 25.217 8.351 112.729 1 64.75 164 ASP A CA 1
ATOM 1298 C C . ASP A 1 164 ? 26.371 7.787 111.927 1 65.88 164 ASP A C 1
ATOM 1299 O O . ASP A 1 164 ? 27.514 8.215 112.104 1 65.91 164 ASP A O 1
ATOM 1304 N N . VAL A 1 165 ? 26.094 6.808 111.086 1 66.62 165 VAL A N 1
ATOM 1305 C CA . VAL A 1 165 ? 27.126 6.255 110.234 1 67.94 165 VAL A CA 1
ATOM 1306 C C . VAL A 1 165 ? 27.144 7.056 108.953 1 69.51 165 VAL A C 1
ATOM 1307 O O . VAL A 1 165 ? 26.095 7.326 108.374 1 70.48 165 VAL A O 1
ATOM 1311 N N . GLU A 1 166 ? 28.322 7.503 108.546 1 69.72 166 GLU A N 1
ATOM 1312 C CA . GLU A 1 166 ? 28.505 8.233 107.299 1 70.13 166 GLU A CA 1
ATOM 1313 C C . GLU A 1 166 ? 29.448 7.43 106.403 1 70.24 166 GLU A C 1
ATOM 1314 O O . GLU A 1 166 ? 30.405 6.847 106.899 1 69.69 166 GLU A O 1
ATOM 1320 N N . LEU A 1 167 ? 29.173 7.381 105.097 1 71.02 167 LEU A N 1
ATOM 1321 C CA . LEU A 1 167 ? 30.037 6.682 104.154 1 72.56 167 LEU A CA 1
ATOM 1322 C C . LEU A 1 167 ? 31.005 7.695 103.595 1 73.89 167 LEU A C 1
ATOM 1323 O O . LEU A 1 167 ? 30.587 8.711 103.052 1 74.32 167 LEU A O 1
ATOM 1328 N N . VAL A 1 168 ? 32.294 7.44 103.757 1 74.37 168 VAL A N 1
ATOM 1329 C CA . VAL A 1 168 ? 33.337 8.354 103.333 1 75.35 168 VAL A CA 1
ATOM 1330 C C . VAL A 1 168 ? 34.254 7.707 102.288 1 76.77 168 VAL A C 1
ATOM 1331 O O . VAL A 1 168 ? 34.81 6.638 102.539 1 76.61 168 VAL A O 1
ATOM 1335 N N . ASP A 1 169 ? 34.403 8.359 101.116 1 77.96 169 ASP A N 1
ATOM 1336 C CA . ASP A 1 169 ? 35.278 7.913 100.031 1 79.57 169 ASP A CA 1
ATOM 1337 C C . ASP A 1 169 ? 36.721 7.846 100.542 1 80.67 169 ASP A C 1
ATOM 1338 O O . ASP A 1 169 ? 37.209 8.806 101.145 1 80.9 169 ASP A O 1
ATOM 1343 N N . THR A 1 170 ? 37.372 6.679 100.369 1 81.09 170 THR A N 1
ATOM 1344 C CA . THR A 1 170 ? 38.725 6.423 100.878 1 81.61 170 THR A CA 1
ATOM 1345 C C . THR A 1 170 ? 39.605 5.799 99.804 1 81.91 170 THR A C 1
ATOM 1346 O O . THR A 1 170 ? 39.12 5.004 98.996 1 82.09 170 THR A O 1
ATOM 1350 N N . ARG A 1 176 ? 42.377 1.044 99.247 1 94.47 176 ARG A N 1
ATOM 1351 C CA . ARG A 1 176 ? 41.686 0.835 97.968 1 94.72 176 ARG A CA 1
ATOM 1352 C C . ARG A 1 176 ? 40.719 2.021 97.623 1 93.33 176 ARG A C 1
ATOM 1353 O O . ARG A 1 176 ? 40.714 3.03 98.335 1 93.8 176 ARG A O 1
ATOM 1361 N N . LYS A 1 177 ? 39.93 1.9 96.525 1 91.42 177 LYS A N 1
ATOM 1362 C CA . LYS A 1 177 ? 38.924 2.872 96.064 1 89.78 177 LYS A CA 1
ATOM 1363 C C . LYS A 1 177 ? 37.528 2.405 96.572 1 87.01 177 LYS A C 1
ATOM 1364 O O . LYS A 1 177 ? 36.84 1.654 95.874 1 87.84 177 LYS A O 1
ATOM 1370 N N . TYR A 1 178 ? 37.122 2.818 97.78 1 83.47 178 TYR A N 1
ATOM 1371 C CA . TYR A 1 178 ? 35.862 2.341 98.372 1 80.6 178 TYR A CA 1
ATOM 1372 C C . TYR A 1 178 ? 35.25 3.349 99.386 1 77.59 178 TYR A C 1
ATOM 1373 O O . TYR A 1 178 ? 35.872 4.361 99.684 1 77.91 178 TYR A O 1
ATOM 1382 N N . LYS A 1 179 ? 34.064 3.043 99.952 1 74.56 179 LYS A N 1
ATOM 1383 C CA . LYS A 1 179 ? 33.411 3.87 100.953 1 72.38 179 LYS A CA 1
ATOM 1384 C C . LYS A 1 179 ? 33.526 3.23 102.331 1 70.12 179 LYS A C 1
ATOM 1385 O O . LYS A 1 179 ? 32.962 2.164 102.579 1 70.29 179 LYS A O 1
ATOM 1391 N N . LYS A 1 180 ? 34.238 3.894 103.235 1 67.7 180 LYS A N 1
ATOM 1392 C CA . LYS A 1 180 ? 34.423 3.448 104.606 1 66.05 180 LYS A CA 1
ATOM 1393 C C . LYS A 1 180 ? 33.234 3.942 105.469 1 64.76 180 LYS A C 1
ATOM 1394 O O . LYS A 1 180 ? 32.72 5.035 105.238 1 64.71 180 LYS A O 1
ATOM 1400 N N . LYS A 1 181 ? 32.794 3.145 106.456 1 63.34 181 LYS A N 1
ATOM 1401 C CA . LYS A 1 181 ? 31.72 3.56 107.363 1 62.04 181 LYS A CA 1
ATOM 1402 C C . LYS A 1 181 ? 32.384 4.215 108.547 1 60.55 181 LYS A C 1
ATOM 1403 O O . LYS A 1 181 ? 33.205 3.603 109.215 1 60.77 181 LYS A O 1
ATOM 1409 N N . VAL A 1 182 ? 32.086 5.486 108.767 1 59.02 182 VAL A N 1
ATOM 1410 C CA . VAL A 1 182 ? 32.685 6.255 109.827 1 58.08 182 VAL A CA 1
ATOM 1411 C C . VAL A 1 182 ? 31.563 6.746 110.722 1 57.32 182 VAL A C 1
ATOM 1412 O O . VAL A 1 182 ? 30.631 7.389 110.239 1 57.24 182 VAL A O 1
ATOM 1416 N N . HIS A 1 183 ? 31.655 6.477 112.025 1 56.52 183 HIS A N 1
ATOM 1417 C CA . HIS A 1 183 ? 30.644 6.957 112.971 1 56.42 183 HIS A CA 1
ATOM 1418 C C . HIS A 1 183 ? 30.933 8.373 113.358 1 55.74 183 HIS A C 1
ATOM 1419 O O . HIS A 1 183 ? 32.047 8.682 113.755 1 56.33 183 HIS A O 1
ATOM 1426 N N . LYS A 1 184 ? 29.93 9.224 113.301 1 54.62 184 LYS A N 1
ATOM 1427 C CA . LYS A 1 184 ? 30.058 10.608 113.723 1 54.06 184 LYS A CA 1
ATOM 1428 C C . LYS A 1 184 ? 29.097 10.823 114.905 1 53.84 184 LYS A C 1
ATOM 1429 O O . LYS A 1 184 ? 28.006 10.245 114.939 1 53.82 184 LYS A O 1
ATOM 1435 N N . LEU A 1 185 ? 29.456 11.709 115.847 1 53.16 185 LEU A N 1
ATOM 1436 C CA . LEU A 1 185 ? 28.544 12.062 116.938 1 53.68 185 LEU A CA 1
ATOM 1437 C C . LEU A 1 185 ? 27.331 12.766 116.291 1 54.92 185 LEU A C 1
ATOM 1438 O O . LEU A 1 185 ? 27.521 13.611 115.418 1 55.17 185 LEU A O 1
ATOM 1443 N N . ALA A 1 186 ? 26.108 12.294 116.575 1 55.26 186 ALA A N 1
ATOM 1444 C CA . ALA A 1 186 ? 24.913 12.885 115.972 1 55.25 186 ALA A CA 1
ATOM 1445 C C . ALA A 1 186 ? 24.756 14.308 116.506 1 54.97 186 ALA A C 1
ATOM 1446 O O . ALA A 1 186 ? 25.041 14.56 117.68 1 54.42 186 ALA A O 1
ATOM 1448 N N . PRO A 1 187 ? 24.36 15.257 115.657 1 54.61 187 PRO A N 1
ATOM 1449 C CA . PRO A 1 187 ? 24.216 16.643 116.128 1 54.38 187 PRO A CA 1
ATOM 1450 C C . PRO A 1 187 ? 23.189 16.79 117.257 1 54.54 187 PRO A C 1
ATOM 1451 O O . PRO A 1 187 ? 23.343 17.635 118.143 1 54.5 187 PRO A O 1
ATOM 1455 N N . ASP A 1 188 ? 22.165 15.929 117.252 1 54.49 188 ASP A N 1
ATOM 1456 C CA . ASP A 1 188 ? 21.106 15.929 118.25 1 55.13 188 ASP A CA 1
ATOM 1457 C C . ASP A 1 188 ? 21.325 14.88 119.346 1 55.14 188 ASP A C 1
ATOM 1458 O O . ASP A 1 188 ? 20.353 14.473 119.992 1 55.53 188 ASP A O 1
ATOM 1463 N N . TRP A 1 189 ? 22.582 14.451 119.578 1 54.05 189 TRP A N 1
ATOM 1464 C CA . TRP A 1 189 ? 22.883 13.415 120.559 1 53.27 189 TRP A CA 1
ATOM 1465 C C . TRP A 1 189 ? 22.328 13.733 121.958 1 52.72 189 TRP A C 1
ATOM 1466 O O . TRP A 1 189 ? 21.867 12.817 122.618 1 52.02 189 TRP A O 1
ATOM 1477 N N . LEU A 1 190 ? 22.265 15.023 122.357 1 52.79 190 LEU A N 1
ATOM 1478 C CA . LEU A 1 190 ? 21.756 15.404 123.672 1 53.64 190 LEU A CA 1
ATOM 1479 C C . LEU A 1 190 ? 20.258 15.215 123.81 1 53.22 190 LEU A C 1
ATOM 1480 O O . LEU A 1 190 ? 19.803 14.708 124.834 1 51.36 190 LEU A O 1
ATOM 1485 N N . ASP A 1 191 ? 19.498 15.554 122.765 1 53.9 191 ASP A N 1
ATOM 1486 C CA . ASP A 1 191 ? 18.059 15.331 122.771 1 56.13 191 ASP A CA 1
ATOM 1487 C C . ASP A 1 191 ? 17.773 13.798 122.743 1 57.01 191 ASP A C 1
ATOM 1488 O O . ASP A 1 191 ? 16.813 13.352 123.364 1 57.96 191 ASP A O 1
ATOM 1493 N N . ARG A 1 192 ? 18.614 12.997 122.062 1 56.67 192 ARG A N 1
ATOM 1494 C CA . ARG A 1 192 ? 18.47 11.537 122.038 1 57.37 192 ARG A CA 1
ATOM 1495 C C . ARG A 1 192 ? 18.702 10.976 123.463 1 58.9 192 ARG A C 1
ATOM 1496 O O . ARG A 1 192 ? 18.001 10.062 123.891 1 59.59 192 ARG A O 1
ATOM 1504 N N . LEU A 1 193 ? 19.683 11.534 124.183 1 58.85 193 LEU A N 1
ATOM 1505 C CA . LEU A 1 193 ? 20.045 11.118 125.524 1 59.62 193 LEU A CA 1
ATOM 1506 C C . LEU A 1 193 ? 18.962 11.537 126.533 1 61.02 193 LEU A C 1
ATOM 1507 O O . LEU A 1 193 ? 18.629 10.764 127.434 1 61.58 193 LEU A O 1
ATOM 1512 N N . LYS A 1 194 ? 18.362 12.717 126.342 1 61.6 194 LYS A N 1
ATOM 1513 C CA . LYS A 1 194 ? 17.266 13.167 127.192 1 62.92 194 LYS A CA 1
ATOM 1514 C C . LYS A 1 194 ? 16.028 12.3 126.992 1 64.02 194 LYS A C 1
ATOM 1515 O O . LYS A 1 194 ? 15.343 12.012 127.957 1 64.34 194 LYS A O 1
ATOM 1521 N N . THR A 1 195 ? 15.767 11.859 125.757 1 64.87 195 THR A N 1
ATOM 1522 C CA . THR A 1 195 ? 14.639 10.99 125.417 1 66.12 195 THR A CA 1
ATOM 1523 C C . THR A 1 195 ? 14.767 9.648 126.126 1 66.54 195 THR A C 1
ATOM 1524 O O . THR A 1 195 ? 13.801 9.204 126.745 1 67.51 195 THR A O 1
ATOM 1528 N N . ALA A 1 196 ? 15.972 9.044 126.121 1 65.8 196 ALA A N 1
ATOM 1529 C CA . ALA A 1 196 ? 16.218 7.784 126.837 1 65.82 196 ALA A CA 1
ATOM 1530 C C . ALA A 1 196 ? 15.994 7.938 128.363 1 66.13 196 ALA A C 1
ATOM 1531 O O . ALA A 1 196 ? 15.594 6.989 129.058 1 65.89 196 ALA A O 1
ATOM 1533 N N . PHE A 1 197 ? 16.304 9.127 128.88 1 65.88 197 PHE A N 1
ATOM 1534 C CA . PHE A 1 197 ? 16.143 9.41 130.285 1 66.08 197 PHE A CA 1
ATOM 1535 C C . PHE A 1 197 ? 14.663 9.601 130.609 1 66.89 197 PHE A C 1
ATOM 1536 O O . PHE A 1 197 ? 14.181 9.052 131.586 1 67.34 197 PHE A O 1
ATOM 1544 N N . LEU A 1 198 ? 13.956 10.39 129.811 1 67.46 198 LEU A N 1
ATOM 1545 C CA . LEU A 1 198 ? 12.556 10.68 130.035 1 68.81 198 LEU A CA 1
ATOM 1546 C C . LEU A 1 198 ? 11.661 9.459 129.932 1 71.31 198 LEU A C 1
ATOM 1547 O O . LEU A 1 198 ? 10.652 9.393 130.628 1 72.3 198 LEU A O 1
ATOM 1552 N N . SER A 1 199 ? 12.034 8.467 129.11 1 72.29 199 SER A N 1
ATOM 1553 C CA . SER A 1 199 ? 11.234 7.25 128.922 1 72.81 199 SER A CA 1
ATOM 1554 C C . SER A 1 199 ? 11.14 6.348 130.16 1 72.83 199 SER A C 1
ATOM 1555 O O . SER A 1 199 ? 10.295 5.455 130.203 1 73.27 199 SER A O 1
ATOM 1558 N N . VAL A 1 200 ? 12.005 6.567 131.154 1 72.46 200 VAL A N 1
ATOM 1559 C CA . VAL A 1 200 ? 11.988 5.833 132.429 1 72.55 200 VAL A CA 1
ATOM 1560 C C . VAL A 1 200 ? 11.856 6.779 133.671 1 71.59 200 VAL A C 1
ATOM 1561 O O . VAL A 1 200 ? 11.926 6.322 134.824 1 71.74 200 VAL A O 1
ATOM 1565 N N . HIS A 1 201 ? 11.647 8.098 133.424 1 69.84 201 HIS A N 1
ATOM 1566 C CA . HIS A 1 201 ? 11.507 9.116 134.458 1 68.09 201 HIS A CA 1
ATOM 1567 C C . HIS A 1 201 ? 10.165 8.99 135.164 1 67.19 201 HIS A C 1
ATOM 1568 O O . HIS A 1 201 ? 9.116 9.27 134.577 1 66.31 201 HIS A O 1
ATOM 1575 N N . ASN A 1 202 ? 10.218 8.565 136.44 1 67.24 202 ASN A N 1
ATOM 1576 C CA . ASN A 1 202 ? 9.055 8.344 137.315 1 67.06 202 ASN A CA 1
ATOM 1577 C C . ASN A 1 202 ? 8.819 9.47 138.355 1 66.52 202 ASN A C 1
ATOM 1578 O O . ASN A 1 202 ? 7.933 9.355 139.203 1 66.59 202 ASN A O 1
ATOM 1583 N N . GLY A 1 203 ? 9.611 10.529 138.291 1 65.57 203 GLY A N 1
ATOM 1584 C CA . GLY A 1 203 ? 9.546 11.601 139.271 1 65.41 203 GLY A CA 1
ATOM 1585 C C . GLY A 1 203 ? 10.465 11.374 140.465 1 65.09 203 GLY A C 1
ATOM 1586 O O . GLY A 1 203 ? 10.464 12.165 141.406 1 65.42 203 GLY A O 1
ATOM 1587 N N . GLY A 1 204 ? 11.25 10.304 140.441 1 64.6 204 GLY A N 1
ATOM 1588 C CA . GLY A 1 204 ? 12.181 9.984 141.51 1 65.16 204 GLY A CA 1
ATOM 1589 C C . GLY A 1 204 ? 13.23 8.962 141.108 1 65.79 204 GLY A C 1
ATOM 1590 O O . GLY A 1 204 ? 13.474 8.007 141.854 1 67.31 204 GLY A O 1
ATOM 1591 N N . VAL A 1 205 ? 13.862 9.155 139.925 1 64.09 205 VAL A N 1
ATOM 1592 C CA . VAL A 1 205 ? 14.923 8.293 139.402 1 63.5 205 VAL A CA 1
ATOM 1593 C C . VAL A 1 205 ? 16.089 8.199 140.392 1 63.59 205 VAL A C 1
ATOM 1594 O O . VAL A 1 205 ? 16.414 9.178 141.057 1 64.03 205 VAL A O 1
ATOM 1598 N N . SER A 1 206 ? 16.678 7.016 140.537 1 63.55 206 SER A N 1
ATOM 1599 C CA . SER A 1 206 ? 17.771 6.804 141.484 1 63.83 206 SER A CA 1
ATOM 1600 C C . SER A 1 206 ? 19.122 7.265 140.924 1 63.79 206 SER A C 1
ATOM 1601 O O . SER A 1 206 ? 19.303 7.342 139.698 1 63.93 206 SER A O 1
ATOM 1604 N N . PHE A 1 207 ? 20.078 7.543 141.832 1 63.44 207 PHE A N 1
ATOM 1605 C CA . PHE A 1 207 ? 21.432 7.971 141.501 1 63.83 207 PHE A CA 1
ATOM 1606 C C . PHE A 1 207 ? 22.114 6.93 140.612 1 64.17 207 PHE A C 1
ATOM 1607 O O . PHE A 1 207 ? 22.634 7.27 139.549 1 63.83 207 PHE A O 1
ATOM 1615 N N . ALA A 1 208 ? 22.047 5.649 141.016 1 64.14 208 ALA A N 1
ATOM 1616 C CA . ALA A 1 208 ? 22.65 4.539 140.281 1 64.19 208 ALA A CA 1
ATOM 1617 C C . ALA A 1 208 ? 22.127 4.447 138.866 1 64.04 208 ALA A C 1
ATOM 1618 O O . ALA A 1 208 ? 22.9 4.148 137.964 1 64.54 208 ALA A O 1
ATOM 1620 N N . ALA A 1 209 ? 20.822 4.685 138.672 1 63.88 209 ALA A N 1
ATOM 1621 C CA . ALA A 1 209 ? 20.186 4.625 137.359 1 64.57 209 ALA A CA 1
ATOM 1622 C C . ALA A 1 209 ? 20.67 5.772 136.489 1 65.01 209 ALA A C 1
ATOM 1623 O O . ALA A 1 209 ? 20.983 5.56 135.32 1 65.3 209 ALA A O 1
ATOM 1625 N N . LEU A 1 210 ? 20.791 6.982 137.076 1 64.86 210 LEU A N 1
ATOM 1626 C CA . LEU A 1 210 ? 21.276 8.151 136.358 1 64.89 210 LEU A CA 1
ATOM 1627 C C . LEU A 1 210 ? 22.718 7.906 135.923 1 64.96 210 LEU A C 1
ATOM 1628 O O . LEU A 1 210 ? 23.043 8.1 134.763 1 63.88 210 LEU A O 1
ATOM 1633 N N . HIS A 1 211 ? 23.551 7.397 136.841 1 65.69 211 HIS A N 1
ATOM 1634 C CA . HIS A 1 211 ? 24.944 7.088 136.547 1 67.01 211 HIS A CA 1
ATOM 1635 C C . HIS A 1 211 ? 25.063 5.993 135.478 1 67.8 211 HIS A C 1
ATOM 1636 O O . HIS A 1 211 ? 25.987 6.051 134.685 1 67.23 211 HIS A O 1
ATOM 1643 N N . LYS A 1 212 ? 24.157 4.992 135.476 1 68.49 212 LYS A N 1
ATOM 1644 C CA . LYS A 1 212 ? 24.198 3.891 134.505 1 69.51 212 LYS A CA 1
ATOM 1645 C C . LYS A 1 212 ? 24.048 4.428 133.101 1 69.14 212 LYS A C 1
ATOM 1646 O O . LYS A 1 212 ? 24.814 4.059 132.209 1 69.77 212 LYS A O 1
ATOM 1652 N N . LEU A 1 213 ? 23.087 5.34 132.915 1 68 213 LEU A N 1
ATOM 1653 C CA . LEU A 1 213 ? 22.809 5.945 131.617 1 66.73 213 LEU A CA 1
ATOM 1654 C C . LEU A 1 213 ? 23.933 6.86 131.192 1 65.79 213 LEU A C 1
ATOM 1655 O O . LEU A 1 213 ? 24.369 6.761 130.056 1 66.31 213 LEU A O 1
ATOM 1660 N N . VAL A 1 214 ? 24.437 7.725 132.09 1 64.59 214 VAL A N 1
ATOM 1661 C CA . VAL A 1 214 ? 25.549 8.618 131.762 1 64.19 214 VAL A CA 1
ATOM 1662 C C . VAL A 1 214 ? 26.782 7.801 131.373 1 64.45 214 VAL A C 1
ATOM 1663 O O . VAL A 1 214 ? 27.36 8.03 130.316 1 64.56 214 VAL A O 1
ATOM 1667 N N . ALA A 1 215 ? 27.11 6.774 132.16 1 64.7 215 ALA A N 1
ATOM 1668 C CA . ALA A 1 215 ? 28.261 5.921 131.872 1 65.25 215 ALA A CA 1
ATOM 1669 C C . ALA A 1 215 ? 28.097 5.201 130.555 1 65.67 215 ALA A C 1
ATOM 1670 O O . ALA A 1 215 ? 29.042 5.133 129.78 1 65.5 215 ALA A O 1
ATOM 1672 N N . GLN A 1 216 ? 26.883 4.709 130.287 1 66.42 216 GLN A N 1
ATOM 1673 C CA . GLN A 1 216 ? 26.553 3.989 129.06 1 67.63 216 GLN A CA 1
ATOM 1674 C C . GLN A 1 216 ? 26.678 4.89 127.842 1 67.09 216 GLN A C 1
ATOM 1675 O O . GLN A 1 216 ? 27.155 4.439 126.797 1 67.6 216 GLN A O 1
ATOM 1681 N N . ALA A 1 217 ? 26.3 6.174 127.988 1 66.18 217 ALA A N 1
ATOM 1682 C CA . ALA A 1 217 ? 26.413 7.179 126.935 1 65.95 217 ALA A CA 1
ATOM 1683 C C . ALA A 1 217 ? 27.888 7.398 126.531 1 65.26 217 ALA A C 1
ATOM 1684 O O . ALA A 1 217 ? 28.211 7.231 125.358 1 65.21 217 ALA A O 1
ATOM 1686 N N . PHE A 1 218 ? 28.789 7.645 127.508 1 64.42 218 PHE A N 1
ATOM 1687 C CA . PHE A 1 218 ? 30.222 7.838 127.273 1 64.4 218 PHE A CA 1
ATOM 1688 C C . PHE A 1 218 ? 30.928 6.574 126.789 1 65.07 218 PHE A C 1
ATOM 1689 O O . PHE A 1 218 ? 31.838 6.663 125.964 1 64.89 218 PHE A O 1
ATOM 1697 N N . ASN A 1 219 ? 30.542 5.404 127.324 1 65.59 219 ASN A N 1
ATOM 1698 C CA . ASN A 1 219 ? 31.17 4.155 126.909 1 66.84 219 ASN A CA 1
ATOM 1699 C C . ASN A 1 219 ? 30.814 3.843 125.477 1 67.37 219 ASN A C 1
ATOM 1700 O O . ASN A 1 219 ? 31.695 3.46 124.71 1 68.25 219 ASN A O 1
ATOM 1705 N N . THR A 1 220 ? 29.557 4.079 125.072 1 66.59 220 THR A N 1
ATOM 1706 C CA . THR A 1 220 ? 29.146 3.829 123.689 1 66.3 220 THR A CA 1
ATOM 1707 C C . THR A 1 220 ? 29.941 4.689 122.729 1 64.52 220 THR A C 1
ATOM 1708 O O . THR A 1 220 ? 30.453 4.165 121.76 1 64.3 220 THR A O 1
ATOM 1712 N N . LEU A 1 221 ? 30.154 5.966 123.072 1 63.2 221 LEU A N 1
ATOM 1713 C CA . LEU A 1 221 ? 30.951 6.885 122.263 1 62.15 221 LEU A CA 1
ATOM 1714 C C . LEU A 1 221 ? 32.437 6.535 122.215 1 62.38 221 LEU A C 1
ATOM 1715 O O . LEU A 1 221 ? 33.076 6.766 121.188 1 62.37 221 LEU A O 1
ATOM 1720 N N . LYS A 1 222 ? 32.99 5.988 123.312 1 62.66 222 LYS A N 1
ATOM 1721 C CA . LYS A 1 222 ? 34.392 5.561 123.384 1 63.69 222 LYS A CA 1
ATOM 1722 C C . LYS A 1 222 ? 34.589 4.299 122.523 1 64.17 222 LYS A C 1
ATOM 1723 O O . LYS A 1 222 ? 35.574 4.2 121.776 1 64.11 222 LYS A O 1
ATOM 1729 N N . ALA A 1 223 ? 33.614 3.368 122.577 1 64.49 223 ALA A N 1
ATOM 1730 C CA . ALA A 1 223 ? 33.607 2.146 121.757 1 65.8 223 ALA A CA 1
ATOM 1731 C C . ALA A 1 223 ? 33.414 2.427 120.261 1 67.64 223 ALA A C 1
ATOM 1732 O O . ALA A 1 223 ? 33.514 1.506 119.445 1 68.67 223 ALA A O 1
ATOM 1734 N N . ARG A 1 224 ? 33.113 3.68 119.886 1 67.94 224 ARG A N 1
ATOM 1735 C CA . ARG A 1 224 ? 32.945 4.051 118.489 1 68.31 224 ARG A CA 1
ATOM 1736 C C . ARG A 1 224 ? 33.983 5.051 117.985 1 67.45 224 ARG A C 1
ATOM 1737 O O . ARG A 1 224 ? 33.804 5.611 116.907 1 68.01 224 ARG A O 1
ATOM 1745 N N . GLY A 1 225 ? 35.057 5.252 118.743 1 66.47 225 GLY A N 1
ATOM 1746 C CA . GLY A 1 225 ? 36.135 6.159 118.387 1 66.53 225 GLY A CA 1
ATOM 1747 C C . GLY A 1 225 ? 35.793 7.631 118.44 1 67.26 225 GLY A C 1
ATOM 1748 O O . GLY A 1 225 ? 36.601 8.454 118.01 1 67.56 225 GLY A O 1
ATOM 1749 N N . ILE A 1 226 ? 34.603 7.988 118.959 1 67.8 226 ILE A N 1
ATOM 1750 C CA . ILE A 1 226 ? 34.208 9.395 119.045 1 69.2 226 ILE A CA 1
ATOM 1751 C C . ILE A 1 226 ? 35.078 10.132 120.059 1 70.94 226 ILE A C 1
ATOM 1752 O O . ILE A 1 226 ? 35.495 11.266 119.822 1 70.9 226 ILE A O 1
ATOM 1757 N N . LEU A 1 227 ? 35.372 9.477 121.175 1 72.2 227 LEU A N 1
ATOM 1758 C CA . LEU A 1 227 ? 36.199 10.066 122.213 1 74.49 227 LEU A CA 1
ATOM 1759 C C . LEU A 1 227 ? 37.063 9.011 122.912 1 77.5 227 LEU A C 1
ATOM 1760 O O . LEU A 1 227 ? 36.877 7.807 122.707 1 77.67 227 LEU A O 1
ATOM 1765 N N . TYR A 1 228 ? 37.981 9.465 123.777 1 79.47 228 TYR A N 1
ATOM 1766 C CA . TYR A 1 228 ? 38.791 8.565 124.576 1 81.63 228 TYR A CA 1
ATOM 1767 C C . TYR A 1 228 ? 39.045 9.123 125.983 1 82.16 228 TYR A C 1
ATOM 1768 O O . TYR A 1 228 ? 39.367 10.298 126.184 1 82.28 228 TYR A O 1
ATOM 1777 N N . TYR A 1 229 ? 38.898 8.253 126.947 1 82.29 229 TYR A N 1
ATOM 1778 C CA . TYR A 1 229 ? 39.229 8.547 128.315 1 83.21 229 TYR A CA 1
ATOM 1779 C C . TYR A 1 229 ? 39.939 7.323 128.884 1 84.91 229 TYR A C 1
ATOM 1780 O O . TYR A 1 229 ? 39.595 6.188 128.53 1 85.08 229 TYR A O 1
ATOM 1789 N N . PRO A 1 230 ? 40.988 7.53 129.703 1 85.58 230 PRO A N 1
ATOM 1790 C CA . PRO A 1 230 ? 41.682 6.377 130.281 1 85.85 230 PRO A CA 1
ATOM 1791 C C . PRO A 1 230 ? 40.866 5.778 131.408 1 85.93 230 PRO A C 1
ATOM 1792 O O . PRO A 1 230 ? 40.463 6.485 132.34 1 86.54 230 PRO A O 1
ATOM 1796 N N . GLY A 1 231 ? 40.615 4.482 131.32 1 85.23 231 GLY A N 1
ATOM 1797 C CA . GLY A 1 231 ? 39.882 3.789 132.373 1 85.11 231 GLY A CA 1
ATOM 1798 C C . GLY A 1 231 ? 38.375 3.798 132.237 1 84.42 231 GLY A C 1
ATOM 1799 O O . GLY A 1 231 ? 37.841 3.962 131.139 1 84.65 231 GLY A O 1
ATOM 1800 N N . SER A 1 232 ? 37.685 3.574 133.354 1 83.38 232 SER A N 1
ATOM 1801 C CA . SER A 1 232 ? 36.228 3.503 133.401 1 83.33 232 SER A CA 1
ATOM 1802 C C . SER A 1 232 ? 35.565 4.897 133.627 1 82.4 232 SER A C 1
ATOM 1803 O O . SER A 1 232 ? 36.271 5.878 133.897 1 82.54 232 SER A O 1
ATOM 1806 N N . PHE A 1 233 ? 34.216 4.995 133.489 1 80.91 233 PHE A N 1
ATOM 1807 C CA . PHE A 1 233 ? 33.534 6.273 133.696 1 79.56 233 PHE A CA 1
ATOM 1808 C C . PHE A 1 233 ? 33.402 6.514 135.198 1 78.26 233 PHE A C 1
ATOM 1809 O O . PHE A 1 233 ? 32.857 5.667 135.91 1 78.77 233 PHE A O 1
ATOM 1817 N N . PRO A 1 234 ? 33.912 7.646 135.711 1 76.4 234 PRO A N 1
ATOM 1818 C CA . PRO A 1 234 ? 33.869 7.865 137.176 1 75.01 234 PRO A CA 1
ATOM 1819 C C . PRO A 1 234 ? 32.481 8.114 137.75 1 73.67 234 PRO A C 1
ATOM 1820 O O . PRO A 1 234 ? 31.603 8.654 137.072 1 74.24 234 PRO A O 1
ATOM 1824 N N . VAL A 1 235 ? 32.283 7.731 139.019 1 71.56 235 VAL A N 1
ATOM 1825 C CA . VAL A 1 235 ? 31.027 7.95 139.721 1 69.75 235 VAL A CA 1
ATOM 1826 C C . VAL A 1 235 ? 31.208 9.353 140.257 1 67.44 235 VAL A C 1
ATOM 1827 O O . VAL A 1 235 ? 31.512 9.541 141.437 1 67.74 235 VAL A O 1
ATOM 1831 N N . ASP A 1 236 ? 31.114 10.341 139.357 1 64.95 236 ASP A N 1
ATOM 1832 C CA . ASP A 1 236 ? 31.371 11.739 139.658 1 63.11 236 ASP A CA 1
ATOM 1833 C C . ASP A 1 236 ? 30.28 12.633 139.045 1 60.43 236 ASP A C 1
ATOM 1834 O O . ASP A 1 236 ? 30.3 12.904 137.846 1 59.85 236 ASP A O 1
ATOM 1839 N N . PHE A 1 237 ? 29.36 13.127 139.9 1 58.17 237 PHE A N 1
ATOM 1840 C CA . PHE A 1 237 ? 28.239 13.991 139.534 1 55.84 237 PHE A CA 1
ATOM 1841 C C . PHE A 1 237 ? 28.659 15.244 138.754 1 55.14 237 PHE A C 1
ATOM 1842 O O . PHE A 1 237 ? 27.837 15.776 138.002 1 56.34 237 PHE A O 1
ATOM 1850 N N . ARG A 1 238 ? 29.936 15.687 138.856 1 53.18 238 ARG A N 1
ATOM 1851 C CA . ARG A 1 238 ? 30.393 16.839 138.078 1 52.61 238 ARG A CA 1
ATOM 1852 C C . ARG A 1 238 ? 30.263 16.553 136.572 1 52.13 238 ARG A C 1
ATOM 1853 O O . ARG A 1 238 ? 29.86 17.435 135.831 1 51.38 238 ARG A O 1
ATOM 1861 N N . TYR A 1 239 ? 30.527 15.311 136.148 1 52.28 239 TYR A N 1
ATOM 1862 C CA . TYR A 1 239 ? 30.504 14.943 134.723 1 53.68 239 TYR A CA 1
ATOM 1863 C C . TYR A 1 239 ? 29.146 14.515 134.17 1 53.63 239 TYR A C 1
ATOM 1864 O O . TYR A 1 239 ? 29.007 14.345 132.965 1 53.59 239 TYR A O 1
ATOM 1873 N N . PHE A 1 240 ? 28.158 14.322 135.042 1 53.47 240 PHE A N 1
ATOM 1874 C CA . PHE A 1 240 ? 26.826 13.888 134.635 1 53.32 240 PHE A CA 1
ATOM 1875 C C . PHE A 1 240 ? 26.199 15.025 133.869 1 52.56 240 PHE A C 1
ATOM 1876 O O . PHE A 1 240 ? 26.249 16.167 134.338 1 52.35 240 PHE A O 1
ATOM 1884 N N . HIS A 1 241 ? 25.643 14.754 132.657 1 52.5 241 HIS A N 1
ATOM 1885 C CA . HIS A 1 241 ? 25.047 15.808 131.817 1 52.03 241 HIS A CA 1
ATOM 1886 C C . HIS A 1 241 ? 23.977 16.533 132.607 1 51.29 241 HIS A C 1
ATOM 1887 O O . HIS A 1 241 ? 23.081 15.892 133.117 1 50.95 241 HIS A O 1
ATOM 1894 N N . VAL A 1 242 ? 24.138 17.83 132.79 1 50.89 242 VAL A N 1
ATOM 1895 C CA . VAL A 1 242 ? 23.238 18.648 133.561 1 51.61 242 VAL A CA 1
ATOM 1896 C C . VAL A 1 242 ? 21.81 18.585 133.039 1 52.01 242 VAL A C 1
ATOM 1897 O O . VAL A 1 242 ? 20.89 18.482 133.85 1 51.55 242 VAL A O 1
ATOM 1901 N N . HIS A 1 243 ? 21.607 18.576 131.713 1 53.2 243 HIS A N 1
ATOM 1902 C CA . HIS A 1 243 ? 20.25 18.502 131.17 1 54.42 243 HIS A CA 1
ATOM 1903 C C . HIS A 1 243 ? 19.539 17.18 131.643 1 53.56 243 HIS A C 1
ATOM 1904 O O . HIS A 1 243 ? 18.314 17.159 131.739 1 54.4 243 HIS A O 1
ATOM 1911 N N . LEU A 1 244 ? 20.299 16.155 132.095 1 51.97 244 LEU A N 1
ATOM 1912 C CA . LEU A 1 244 ? 19.697 14.972 132.709 1 51.35 244 LEU A CA 1
ATOM 1913 C C . LEU A 1 244 ? 19.731 15.106 134.25 1 50.25 244 LEU A C 1
ATOM 1914 O O . LEU A 1 244 ? 18.712 14.907 134.907 1 50.51 244 LEU A O 1
ATOM 1919 N N . ALA A 1 245 ? 20.917 15.4 134.813 1 48.72 245 ALA A N 1
ATOM 1920 C CA . ALA A 1 245 ? 21.199 15.455 136.246 1 48.33 245 ALA A CA 1
ATOM 1921 C C . ALA A 1 245 ? 20.394 16.513 137.012 1 49.47 245 ALA A C 1
ATOM 1922 O O . ALA A 1 245 ? 20.022 16.257 138.148 1 49.8 245 ALA A O 1
ATOM 1924 N N . HIS A 1 246 ? 20.06 17.659 136.392 1 49.78 246 HIS A N 1
ATOM 1925 C CA . HIS A 1 246 ? 19.218 18.643 137.063 1 50.27 246 HIS A CA 1
ATOM 1926 C C . HIS A 1 246 ? 17.826 18.07 137.311 1 52.09 246 HIS A C 1
ATOM 1927 O O . HIS A 1 246 ? 17.279 18.348 138.352 1 53.02 246 HIS A O 1
ATOM 1934 N N . ILE A 1 247 ? 17.308 17.193 136.431 1 53.08 247 ILE A N 1
ATOM 1935 C CA . ILE A 1 247 ? 16.009 16.557 136.635 1 54.66 247 ILE A CA 1
ATOM 1936 C C . ILE A 1 247 ? 16.089 15.649 137.852 1 55.58 247 ILE A C 1
ATOM 1937 O O . ILE A 1 247 ? 15.234 15.736 138.739 1 56.18 247 ILE A O 1
ATOM 1942 N N . TYR A 1 248 ? 17.156 14.825 137.941 1 55.54 248 TYR A N 1
ATOM 1943 C CA . TYR A 1 248 ? 17.384 13.961 139.106 1 56.13 248 TYR A CA 1
ATOM 1944 C C . TYR A 1 248 ? 17.391 14.803 140.411 1 55.22 248 TYR A C 1
ATOM 1945 O O . TYR A 1 248 ? 16.531 14.616 141.259 1 55.48 248 TYR A O 1
ATOM 1954 N N . ALA A 1 249 ? 18.288 15.795 140.485 1 53.78 249 ALA A N 1
ATOM 1955 C CA . ALA A 1 249 ? 18.468 16.679 141.624 1 52.3 249 ALA A CA 1
ATOM 1956 C C . ALA A 1 249 ? 17.199 17.438 141.995 1 51.95 249 ALA A C 1
ATOM 1957 O O . ALA A 1 249 ? 16.864 17.518 143.176 1 51.73 249 ALA A O 1
ATOM 1959 N N . LEU A 1 250 ? 16.478 17.975 140.996 1 51.43 250 LEU A N 1
ATOM 1960 C CA . LEU A 1 250 ? 15.258 18.717 141.257 1 51.07 250 LEU A CA 1
ATOM 1961 C C . LEU A 1 250 ? 14.14 17.844 141.775 1 51.56 250 LEU A C 1
ATOM 1962 O O . LEU A 1 250 ? 13.366 18.306 142.597 1 52.18 250 LEU A O 1
ATOM 1967 N N . ASP A 1 251 ? 14.084 16.574 141.354 1 51.28 251 ASP A N 1
ATOM 1968 C CA . ASP A 1 251 ? 13.08 15.646 141.863 1 50.88 251 ASP A CA 1
ATOM 1969 C C . ASP A 1 251 ? 13.335 15.338 143.32 1 50.3 251 ASP A C 1
ATOM 1970 O O . ASP A 1 251 ? 12.388 15.272 144.088 1 50.69 251 ASP A O 1
ATOM 1975 N N . ASP A 1 252 ? 14.604 15.243 143.752 1 49.33 252 ASP A N 1
ATOM 1976 C CA . ASP A 1 252 ? 14.92 15.046 145.185 1 48.05 252 ASP A CA 1
ATOM 1977 C C . ASP A 1 252 ? 14.359 16.212 146 1 47.98 252 ASP A C 1
ATOM 1978 O O . ASP A 1 252 ? 13.725 15.986 147.032 1 48.38 252 ASP A O 1
ATOM 1983 N N . ALA A 1 253 ? 14.55 17.455 145.52 1 47.31 253 ALA A N 1
ATOM 1984 C CA . ALA A 1 253 ? 14.027 18.625 146.232 1 47.68 253 ALA A CA 1
ATOM 1985 C C . ALA A 1 253 ? 12.471 18.634 146.24 1 48.52 253 ALA A C 1
ATOM 1986 O O . ALA A 1 253 ? 11.879 18.89 147.266 1 48.45 253 ALA A O 1
ATOM 1988 N N . MET A 1 254 ? 11.823 18.355 145.1 1 48.96 254 MET A N 1
ATOM 1989 C CA . MET A 1 254 ? 10.361 18.331 145.024 1 49.25 254 MET A CA 1
ATOM 1990 C C . MET A 1 254 ? 9.739 17.181 145.824 1 49.56 254 MET A C 1
ATOM 1991 O O . MET A 1 254 ? 8.698 17.386 146.437 1 49.55 254 MET A O 1
ATOM 1996 N N . ASN A 1 255 ? 10.368 15.987 145.83 1 49.47 255 ASN A N 1
ATOM 1997 C CA . ASN A 1 255 ? 9.896 14.844 146.615 1 50.13 255 ASN A CA 1
ATOM 1998 C C . ASN A 1 255 ? 10.038 15.176 148.095 1 50.64 255 ASN A C 1
ATOM 1999 O O . ASN A 1 255 ? 9.132 14.884 148.862 1 51.02 255 ASN A O 1
ATOM 2004 N N . THR A 1 256 ? 11.158 15.807 148.507 1 50.37 256 THR A N 1
ATOM 2005 C CA . THR A 1 256 ? 11.347 16.192 149.909 1 51.05 256 THR A CA 1
ATOM 2006 C C . THR A 1 256 ? 10.224 17.152 150.381 1 51.62 256 THR A C 1
ATOM 2007 O O . THR A 1 256 ? 9.665 16.964 151.447 1 51.49 256 THR A O 1
ATOM 2011 N N . LEU A 1 257 ? 9.841 18.128 149.541 1 51.96 257 LEU A N 1
ATOM 2012 C CA . LEU A 1 257 ? 8.792 19.083 149.905 1 51.92 257 LEU A CA 1
ATOM 2013 C C . LEU A 1 257 ? 7.417 18.418 149.876 1 52.37 257 LEU A C 1
ATOM 2014 O O . LEU A 1 257 ? 6.614 18.647 150.779 1 52.35 257 LEU A O 1
ATOM 2019 N N . ALA A 1 258 ? 7.175 17.531 148.897 1 52.21 258 ALA A N 1
ATOM 2020 C CA . ALA A 1 258 ? 5.924 16.768 148.808 1 52.55 258 ALA A CA 1
ATOM 2021 C C . ALA A 1 258 ? 5.789 15.835 150.028 1 53.64 258 ALA A C 1
ATOM 2022 O O . ALA A 1 258 ? 4.706 15.705 150.599 1 54.04 258 ALA A O 1
ATOM 2024 N N . LEU A 1 259 ? 6.897 15.216 150.45 1 54.06 259 LEU A N 1
ATOM 2025 C CA . LEU A 1 259 ? 6.894 14.35 151.632 1 55.14 259 LEU A CA 1
ATOM 2026 C C . LEU A 1 259 ? 6.656 15.157 152.878 1 55.85 259 LEU A C 1
ATOM 2027 O O . LEU A 1 259 ? 5.962 14.685 153.767 1 56.3 259 LEU A O 1
ATOM 2032 N N . TRP A 1 260 ? 7.154 16.409 152.926 1 55.86 260 TRP A N 1
ATOM 2033 C CA . TRP A 1 260 ? 6.913 17.275 154.058 1 55.86 260 TRP A CA 1
ATOM 2034 C C . TRP A 1 260 ? 5.437 17.605 154.26 1 55.32 260 TRP A C 1
ATOM 2035 O O . TRP A 1 260 ? 4.996 17.713 155.397 1 55.29 260 TRP A O 1
ATOM 2046 N N . GLU A 1 261 ? 4.656 17.701 153.193 1 55.33 261 GLU A N 1
ATOM 2047 C CA . GLU A 1 261 ? 3.217 17.99 153.314 1 55.52 261 GLU A CA 1
ATOM 2048 C C . GLU A 1 261 ? 2.514 16.888 154.102 1 55.41 261 GLU A C 1
ATOM 2049 O O . GLU A 1 261 ? 1.711 17.196 154.974 1 56.27 261 GLU A O 1
ATOM 2055 N N . HIS A 1 262 ? 2.9 15.621 153.842 1 54.56 262 HIS A N 1
ATOM 2056 C CA . HIS A 1 262 ? 2.444 14.396 154.491 1 54.95 262 HIS A CA 1
ATOM 2057 C C . HIS A 1 262 ? 2.905 14.383 155.95 1 56.51 262 HIS A C 1
ATOM 2058 O O . HIS A 1 262 ? 2.156 13.947 156.824 1 56.48 262 HIS A O 1
ATOM 2065 N N . VAL A 1 263 ? 4.152 14.825 156.207 1 57.65 263 VAL A N 1
ATOM 2066 C CA . VAL A 1 263 ? 4.733 14.868 157.55 1 59.26 263 VAL A CA 1
ATOM 2067 C C . VAL A 1 263 ? 3.99 15.832 158.479 1 60.92 263 VAL A C 1
ATOM 2068 O O . VAL A 1 263 ? 3.74 15.479 159.637 1 61.16 263 VAL A O 1
ATOM 2072 N N . GLU A 1 264 ? 3.668 17.045 157.996 1 61.72 264 GLU A N 1
ATOM 2073 C CA . GLU A 1 264 ? 2.963 17.991 158.833 1 63.38 264 GLU A CA 1
ATOM 2074 C C . GLU A 1 264 ? 1.517 17.55 159.09 1 64.7 264 GLU A C 1
ATOM 2075 O O . GLU A 1 264 ? 0.986 17.892 160.148 1 65.68 264 GLU A O 1
ATOM 2081 N N . ILE A 1 265 ? 0.913 16.712 158.218 1 64.93 265 ILE A N 1
ATOM 2082 C CA . ILE A 1 265 ? -0.421 16.168 158.505 1 65.86 265 ILE A CA 1
ATOM 2083 C C . ILE A 1 265 ? -0.244 15.164 159.655 1 65.56 265 ILE A C 1
ATOM 2084 O O . ILE A 1 265 ? -0.901 15.294 160.681 1 65.27 265 ILE A O 1
ATOM 2089 N N . PHE A 1 266 ? 0.7 14.214 159.503 1 65.21 266 PHE A N 1
ATOM 2090 C CA . PHE A 1 266 ? 0.972 13.192 160.502 1 65.19 266 PHE A CA 1
ATOM 2091 C C . PHE A 1 266 ? 1.313 13.792 161.859 1 64.82 266 PHE A C 1
ATOM 2092 O O . PHE A 1 266 ? 0.752 13.369 162.867 1 64.9 266 PHE A O 1
ATOM 2100 N N . LEU A 1 267 ? 2.178 14.808 161.892 1 64.63 267 LEU A N 1
ATOM 2101 C CA . LEU A 1 267 ? 2.564 15.443 163.16 1 64.91 267 LEU A CA 1
ATOM 2102 C C . LEU A 1 267 ? 1.416 16.198 163.829 1 65.71 267 LEU A C 1
ATOM 2103 O O . LEU A 1 267 ? 1.388 16.305 165.06 1 65.6 267 LEU A O 1
ATOM 2108 N N . GLN A 1 268 ? 0.447 16.681 163.034 1 66.12 268 GLN A N 1
ATOM 2109 C CA . GLN A 1 268 ? -0.723 17.336 163.607 1 66.52 268 GLN A CA 1
ATOM 2110 C C . GLN A 1 268 ? -1.649 16.326 164.234 1 65.9 268 GLN A C 1
ATOM 2111 O O . GLN A 1 268 ? -2.266 16.645 165.237 1 65.5 268 GLN A O 1
ATOM 2117 N N . LEU A 1 269 ? -1.744 15.107 163.67 1 65.31 269 LEU A N 1
ATOM 2118 C CA . LEU A 1 269 ? -2.559 14.058 164.282 1 65.16 269 LEU A CA 1
ATOM 2119 C C . LEU A 1 269 ? -1.871 13.437 165.488 1 64.52 269 LEU A C 1
ATOM 2120 O O . LEU A 1 269 ? -2.547 12.8 166.297 1 65.59 269 LEU A O 1
ATOM 2125 N N . HIS A 1 270 ? -0.54 13.577 165.614 1 62.81 270 HIS A N 1
ATOM 2126 C CA . HIS A 1 270 ? 0.176 13.009 166.739 1 61.93 270 HIS A CA 1
ATOM 2127 C C . HIS A 1 270 ? 1.067 14.055 167.393 1 61.94 270 HIS A C 1
ATOM 2128 O O . HIS A 1 270 ? 2.257 14.094 167.105 1 62.66 270 HIS A O 1
ATOM 2135 N N . PRO A 1 271 ? 0.506 14.947 168.234 1 60.9 271 PRO A N 1
ATOM 2136 C CA . PRO A 1 271 ? 1.339 15.988 168.893 1 61.05 271 PRO A CA 1
ATOM 2137 C C . PRO A 1 271 ? 2.384 15.451 169.905 1 61.29 271 PRO A C 1
ATOM 2138 O O . PRO A 1 271 ? 3.277 16.165 170.375 1 61.46 271 PRO A O 1
ATOM 2142 N N . GLN A 1 272 ? 2.228 14.19 170.26 1 60.41 272 GLN A N 1
ATOM 2143 C CA . GLN A 1 272 ? 3.086 13.371 171.092 1 59.83 272 GLN A CA 1
ATOM 2144 C C . GLN A 1 272 ? 4.38 13.175 170.267 1 58.13 272 GLN A C 1
ATOM 2145 O O . GLN A 1 272 ? 5.466 13.455 170.764 1 58.18 272 GLN A O 1
ATOM 2151 N N . LEU A 1 273 ? 4.263 12.77 168.99 1 56.4 273 LEU A N 1
ATOM 2152 C CA . LEU A 1 273 ? 5.44 12.62 168.124 1 56.2 273 LEU A CA 1
ATOM 2153 C C . LEU A 1 273 ? 5.952 13.952 167.58 1 55.23 273 LEU A C 1
ATOM 2154 O O . LEU A 1 273 ? 7.135 14.071 167.312 1 54.86 273 LEU A O 1
ATOM 2159 N N . GLU A 1 274 ? 5.094 14.96 167.465 1 54.95 274 GLU A N 1
ATOM 2160 C CA . GLU A 1 274 ? 5.512 16.289 167.019 1 55.66 274 GLU A CA 1
ATOM 2161 C C . GLU A 1 274 ? 6.442 16.912 168.045 1 56.13 274 GLU A C 1
ATOM 2162 O O . GLU A 1 274 ? 7.442 17.525 167.685 1 56.08 274 GLU A O 1
ATOM 2168 N N . ARG A 1 275 ? 6.117 16.749 169.329 1 56.78 275 ARG A N 1
ATOM 2169 C CA . ARG A 1 275 ? 6.929 17.241 170.421 1 57.51 275 ARG A CA 1
ATOM 2170 C C . ARG A 1 275 ? 8.228 16.456 170.543 1 57.03 275 ARG A C 1
ATOM 2171 O O . ARG A 1 275 ? 9.244 17.026 170.897 1 58.3 275 ARG A O 1
ATOM 2179 N N . LEU A 1 276 ? 8.194 15.167 170.294 1 55.79 276 LEU A N 1
ATOM 2180 C CA . LEU A 1 276 ? 9.375 14.321 170.296 1 56.41 276 LEU A CA 1
ATOM 2181 C C . LEU A 1 276 ? 10.302 14.752 169.131 1 55.77 276 LEU A C 1
ATOM 2182 O O . LEU A 1 276 ? 11.51 14.898 169.312 1 56.57 276 LEU A O 1
ATOM 2187 N N . TYR A 1 277 ? 9.725 15.01 167.963 1 54.04 277 TYR A N 1
ATOM 2188 C CA . TYR A 1 277 ? 10.47 15.502 166.818 1 53.04 277 TYR A CA 1
ATOM 2189 C C . TYR A 1 277 ? 11.087 16.893 167.103 1 53.33 277 TYR A C 1
ATOM 2190 O O . TYR A 1 277 ? 12.28 17.071 166.895 1 53.93 277 TYR A O 1
ATOM 2199 N N . LEU A 1 278 ? 10.286 17.864 167.559 1 52.92 278 LEU A N 1
ATOM 2200 C CA . LEU A 1 278 ? 10.747 19.243 167.77 1 54.16 278 LEU A CA 1
ATOM 2201 C C . LEU A 1 278 ? 11.69 19.479 168.951 1 54.73 278 LEU A C 1
ATOM 2202 O O . LEU A 1 278 ? 12.619 20.268 168.833 1 54.28 278 LEU A O 1
ATOM 2207 N N . ASP A 1 279 ? 11.423 18.86 170.086 1 55.89 279 ASP A N 1
ATOM 2208 C CA . ASP A 1 279 ? 12.217 19.08 171.29 1 58.05 279 ASP A CA 1
ATOM 2209 C C . ASP A 1 279 ? 13.374 18.113 171.477 1 57.53 279 ASP A C 1
ATOM 2210 O O . ASP A 1 279 ? 14.269 18.427 172.254 1 58.41 279 ASP A O 1
ATOM 2215 N N . ILE A 1 280 ? 13.353 16.934 170.836 1 56.22 280 ILE A N 1
ATOM 2216 C CA . ILE A 1 280 ? 14.43 15.971 171.005 1 55.81 280 ILE A CA 1
ATOM 2217 C C . ILE A 1 280 ? 15.146 15.613 169.692 1 55.46 280 ILE A C 1
ATOM 2218 O O . ILE A 1 280 ? 16.34 15.847 169.58 1 55.52 280 ILE A O 1
ATOM 2223 N N . GLU A 1 281 ? 14.431 15.072 168.704 1 54.56 281 GLU A N 1
ATOM 2224 C CA . GLU A 1 281 ? 15.025 14.571 167.49 1 54.65 281 GLU A CA 1
ATOM 2225 C C . GLU A 1 281 ? 15.762 15.616 166.663 1 53.28 281 GLU A C 1
ATOM 2226 O O . GLU A 1 281 ? 16.935 15.426 166.379 1 52.37 281 GLU A O 1
ATOM 2232 N N . LEU A 1 282 ? 15.1 16.705 166.29 1 53.02 282 LEU A N 1
ATOM 2233 C CA . LEU A 1 282 ? 15.727 17.765 165.509 1 52.52 282 LEU A CA 1
ATOM 2234 C C . LEU A 1 282 ? 16.884 18.424 166.272 1 51.94 282 LEU A C 1
ATOM 2235 O O . LEU A 1 282 ? 17.978 18.489 165.722 1 51.19 282 LEU A O 1
ATOM 2240 N N . PRO A 1 283 ? 16.722 18.839 167.548 1 52.72 283 PRO A N 1
ATOM 2241 C CA . PRO A 1 283 ? 17.869 19.398 168.297 1 53.02 283 PRO A CA 1
ATOM 2242 C C . PRO A 1 283 ? 19.069 18.453 168.488 1 53.44 283 PRO A C 1
ATOM 2243 O O . PRO A 1 283 ? 20.193 18.934 168.484 1 53.65 283 PRO A O 1
ATOM 2247 N N . VAL A 1 284 ? 18.84 17.147 168.736 1 53.27 284 VAL A N 1
ATOM 2248 C CA . VAL A 1 284 ? 19.911 16.161 168.928 1 53.38 284 VAL A CA 1
ATOM 2249 C C . VAL A 1 284 ? 20.657 16.005 167.611 1 53.84 284 VAL A C 1
ATOM 2250 O O . VAL A 1 284 ? 21.887 16.059 167.578 1 54.08 284 VAL A O 1
ATOM 2254 N N . ASN A 1 285 ? 19.917 15.896 166.501 1 53.69 285 ASN A N 1
ATOM 2255 C CA . ASN A 1 285 ? 20.495 15.805 165.173 1 53.76 285 ASN A CA 1
ATOM 2256 C C . ASN A 1 285 ? 21.358 17.039 164.886 1 53.55 285 ASN A C 1
ATOM 2257 O O . ASN A 1 285 ? 22.449 16.9 164.34 1 53.86 285 ASN A O 1
ATOM 2262 N N . ASP A 1 286 ? 20.904 18.225 165.3 1 53.03 286 ASP A N 1
ATOM 2263 C CA . ASP A 1 286 ? 21.689 19.453 165.139 1 53.87 286 ASP A CA 1
ATOM 2264 C C . ASP A 1 286 ? 23.012 19.332 165.924 1 54.84 286 ASP A C 1
ATOM 2265 O O . ASP A 1 286 ? 24.07 19.566 165.342 1 56.13 286 ASP A O 1
ATOM 2270 N N . ILE A 1 287 ? 22.957 18.873 167.192 1 53.26 287 ILE A N 1
ATOM 2271 C CA . ILE A 1 287 ? 24.137 18.619 168.018 1 53.84 287 ILE A CA 1
ATOM 2272 C C . ILE A 1 287 ? 25.144 17.705 167.308 1 54.16 287 ILE A C 1
ATOM 2273 O O . ILE A 1 287 ? 26.308 18.068 167.192 1 54.26 287 ILE A O 1
ATOM 2278 N N . MET A 1 288 ? 24.696 16.539 166.822 1 54.45 288 MET A N 1
ATOM 2279 C CA . MET A 1 288 ? 25.557 15.589 166.111 1 55.58 288 MET A CA 1
ATOM 2280 C C . MET A 1 288 ? 26.106 16.156 164.804 1 56.15 288 MET A C 1
ATOM 2281 O O . MET A 1 288 ? 27.239 15.844 164.443 1 56.96 288 MET A O 1
ATOM 2286 N N . THR A 1 289 ? 25.314 16.967 164.088 1 55.38 289 THR A N 1
ATOM 2287 C CA . THR A 1 289 ? 25.749 17.582 162.83 1 55.23 289 THR A CA 1
ATOM 2288 C C . THR A 1 289 ? 26.923 18.542 163.083 1 55.63 289 THR A C 1
ATOM 2289 O O . THR A 1 289 ? 27.931 18.48 162.373 1 55.23 289 THR A O 1
ATOM 2293 N N . ARG A 1 290 ? 26.805 19.402 164.114 1 55.71 290 ARG A N 1
ATOM 2294 C CA . ARG A 1 290 ? 27.851 20.358 164.448 1 57.15 290 ARG A CA 1
ATOM 2295 C C . ARG A 1 290 ? 29.11 19.669 164.967 1 58.78 290 ARG A C 1
ATOM 2296 O O . ARG A 1 290 ? 30.223 20.131 164.707 1 58.31 290 ARG A O 1
ATOM 2304 N N . ALA A 1 291 ? 28.936 18.576 165.715 1 60.25 291 ALA A N 1
ATOM 2305 C CA . ALA A 1 291 ? 30.063 17.834 166.252 1 62.08 291 ALA A CA 1
ATOM 2306 C C . ALA A 1 291 ? 30.886 17.151 165.141 1 63.9 291 ALA A C 1
ATOM 2307 O O . ALA A 1 291 ? 32.104 17.121 165.245 1 64.26 291 ALA A O 1
ATOM 2309 N N . SER A 1 292 ? 30.25 16.595 164.106 1 65.37 292 SER A N 1
ATOM 2310 C CA . SER A 1 292 ? 30.998 15.981 162.983 1 67.48 292 SER A CA 1
ATOM 2311 C C . SER A 1 292 ? 31.816 17.055 162.24 1 68.54 292 SER A C 1
ATOM 2312 O O . SER A 1 292 ? 32.941 16.784 161.82 1 68.64 292 SER A O 1
ATOM 2315 N N . ALA A 1 293 ? 31.27 18.283 162.133 1 69.13 293 ALA A N 1
ATOM 2316 C CA . ALA A 1 293 ? 31.951 19.408 161.505 1 70.91 293 ALA A CA 1
ATOM 2317 C C . ALA A 1 293 ? 33.202 19.867 162.244 1 73.81 293 ALA A C 1
ATOM 2318 O O . ALA A 1 293 ? 33.997 20.596 161.66 1 74.37 293 ALA A O 1
ATOM 2320 N N . ARG A 1 294 ? 33.38 19.456 163.514 1 75.67 294 ARG A N 1
ATOM 2321 C CA . ARG A 1 294 ? 34.561 19.747 164.339 1 78.22 294 ARG A CA 1
ATOM 2322 C C . ARG A 1 294 ? 35.459 18.491 164.439 1 80.66 294 ARG A C 1
ATOM 2323 O O . ARG A 1 294 ? 36.682 18.614 164.456 1 81.8 294 ARG A O 1
ATOM 2331 N N . GLY A 1 295 ? 34.846 17.307 164.499 1 81.23 295 GLY A N 1
ATOM 2332 C CA . GLY A 1 295 ? 35.55 16.032 164.583 1 81.96 295 GLY A CA 1
ATOM 2333 C C . GLY A 1 295 ? 35.088 15.151 165.725 1 82.34 295 GLY A C 1
ATOM 2334 O O . GLY A 1 295 ? 35.455 15.39 166.874 1 82.92 295 GLY A O 1
ATOM 2335 N N . VAL A 1 296 ? 34.28 14.129 165.423 1 82.4 296 VAL A N 1
ATOM 2336 C CA . VAL A 1 296 ? 33.758 13.196 166.427 1 83.16 296 VAL A CA 1
ATOM 2337 C C . VAL A 1 296 ? 34.846 12.228 166.917 1 83.73 296 VAL A C 1
ATOM 2338 O O . VAL A 1 296 ? 35.426 11.476 166.136 1 83.95 296 VAL A O 1
#

Solvent-accessible surface area: 14395 Å² total; per-residue (Å²): 110,32,92,24,104,95,30,70,1,18,42,3,53,145,155,36,5,67,86,1,28,115,82,0,106,118,14,190,79,0,0,2,19,8,12,16,35,33,167,98,9,88,106,124,61,15,54,1,0,0,0,0,0,0,14,29,29,92,18,0,12,0,0,0,38,13,5,108,57,26,28,81,20,202,19,20,39,128,51,6,35,116,111,3,0,65,114,0,3,110,31,0,33,117,44,43,6,0,0,21,54,1,24,46,3,2,15,0,0,95,91,20,16,49,5,49,16,148,142,0,88,10,27,2,0,51,26,1,0,73,15,51,61,111,153,38,56,74,47,15,34,81,5,0,44,77,49,46,50,32,132,116,35,181,40,156,28,53,57,0,7,57,79,89,99,55,112,84,260,208,108,129,105,153,40,64,90,52,1,129,57,19,42,97,64,0,45,80,8,2,73,90,58,37,29,9,3,8,36,73,58,11,1,35,111,2,0,20,68,0,0,81,30,1,62,84,86,70,47,18,165,8,112,54,102,16,47,99,16,2,37,33,0,0,0,30,0,0,5,2,13,0,0,2,8,0,0,0,3,7,11,0,12,87,69,2,66,111,44,9,116,124,49,73,115,43,39,171,59,2,90,100,94,50,8,45,79,29,17,110,107,1,97,41,37,27,230,59,148

Nearest PDB structures (foldseek):
  7r0t-assembly1_A  TM=1.003E+00  e=2.963E-57  Thermus phage TSP4
  7r0k-assembly1_A  TM=9.284E-01  e=2.720E-34  Thermus phage G20c
  7r0k-assembly2_B  TM=9.516E-01  e=1.287E-32  Thermus phage G20c
  1d8y-assembly1_A  TM=8.312E-01  e=1.974E-10  Escherichia coli
  1kln-assembly1_A  TM=8.102E-01  e=7.985E-10  Escherichia coli

Sequence (289 aa):
HHHHHHRQYNLVTRESLPQALRRIEEAKRIALDTETTGLQIYLPGFELVGLAVAVSPEEAYYFPYAHRDFAGLRYQPENLSREDLLRVLELAFQRSVVYHNAAYDRQVLYRTLGIPFERSYGNDTMIALHLMDENHSNSLKEWSKTLLGLEESMPELPSLTDVELVDTRKYKKKVHKLAPDWLDRLKTAFLSVHNGGVSFAALHKLVAQAFNTLKARGILYYPGSFPVDFRYFHVHLAHIYALDDAMNTLALWEHVEIFLQLHPQLERLYLDIELPVNDIMTRASARGV

Secondary structure (DSSP, 8-state):
-EEETTEEEEE--TTTHHHHHHHHHH-SEEEEEEEES-S-TTSTT--EEEEEEEEETTEEEEEESS----TT-----PPPPHHHHHHHHHHHTTSEEEESSHHHHHHHHHHHH---HHHH--EEHHHHHHTT-TTS---HHHHIIIII-PPP----PPP-EEEEEEE---SEEEEEEE-TTHHHHHHHHHHTT--S---HHHHHHHHHHHHHHHHTTTS---SSSPP--GGGS-HHHHHHHHHHHHHHHHHHHHHHHHHHHH-HHHHHHIIIIIHHHHHHHHHHHTT--

Foldseek 3Di:
DDAFPQADFAEDDPVCLVVQLVLLLPAQEKEKDWDWFDDDLPDPPTATQWMWIASALRYIYIQGAQADAPQPDDFADDHDYLVSVVSVLVSNLVHAYEYAPLLRVVLNCCSHNNDDLVSSAHHHLLLLVCLVPVPFDSDLLRVCCVPVVFDDFPFDQDDQWDWDFPFDVGGTDTATEGDPCSVVSLVVRLSVRDRLADDLVRLVVSQQVSVVSCCVRVNGDDPDGDDSGLSHRRCVRVSSNNNSNRSSRNVSVVVSVVVCVVPVVSVCCCPVPVSVVSSVVSVCVSVPD

Radius of gyration: 20.92 Å; Cα contacts (8 Å, |Δi|>4): 475; chains: 1; bounding box: 44×37×75 Å